Protein AF-U1P9T0-F1 (afdb_monomer_lite)

Secondary structure (DSSP, 8-state):
--HHHHT--SSS-EEEEE--TT--HHHHHHTTTT-HHHHHHHHHS-----PPPSS--HHHHHHHHHHSS-HHHH---SS-EE-TTSS-EE---GGG--S--HHHHHHHTT-EEEEEEESS-PSPPSSSSEEEE-TT-S-HHHHEESHHHHHHHHTTT--SS--GGGGGSS--TTTS--------SS--S--------SEEEEE---

Sequence (206 aa):
MGLFERLRGDSGPRVAFIGIDGVPHSLIAEHSDRFPNLTALIEDGAGSAIDSIVPPESSACWPALTTGVNPGETGVYGFQDRENGSYETYVPMGRDVQATRLWDRVTEADREATVLNVPVTFPPQRNVQRMVSGFLSPSVEKASHPEELTQTLDDGDYIIDVNAKLGHKDDKASLSITPTRRLTGGLSPSSSISRLTTGISFSASS

Radius of gyration: 18.1 Å; chains: 1; bounding box: 49×57×40 Å

Structure (mmCIF, N/CA/C/O backbone):
data_AF-U1P9T0-F1
#
_entry.id   AF-U1P9T0-F1
#
loop_
_atom_site.group_PDB
_atom_site.id
_atom_site.type_symbol
_atom_site.label_atom_id
_atom_site.label_alt_id
_atom_site.label_comp_id
_atom_site.label_asym_id
_atom_site.label_entity_id
_atom_site.label_seq_id
_atom_site.pdbx_PDB_ins_code
_atom_site.Cartn_x
_atom_site.Cartn_y
_atom_site.Cartn_z
_atom_site.occupancy
_atom_site.B_iso_or_equiv
_atom_site.auth_seq_id
_atom_site.auth_comp_id
_atom_site.auth_asym_id
_atom_site.auth_atom_id
_atom_site.pdbx_PDB_model_num
ATOM 1 N N . MET A 1 1 ? 7.195 -23.865 9.889 1.00 44.97 1 MET A N 1
ATOM 2 C CA . MET A 1 1 ? 5.864 -23.436 9.415 1.00 44.97 1 MET A CA 1
ATOM 3 C C . MET A 1 1 ? 6.020 -22.036 8.847 1.00 44.97 1 MET A C 1
ATOM 5 O O . MET A 1 1 ? 6.660 -21.227 9.509 1.00 44.97 1 MET A O 1
ATOM 9 N N . GLY A 1 2 ? 5.585 -21.788 7.609 1.00 55.69 2 GLY A N 1
ATOM 10 C CA . GLY A 1 2 ? 5.855 -20.524 6.900 1.00 55.69 2 GLY A CA 1
ATOM 11 C C . GLY A 1 2 ? 4.920 -19.380 7.317 1.00 55.69 2 GLY A C 1
ATOM 12 O O . GLY A 1 2 ? 3.804 -19.630 7.767 1.00 55.69 2 GLY A O 1
ATOM 13 N N . LEU A 1 3 ? 5.345 -18.122 7.129 1.00 54.12 3 LEU A N 1
ATOM 14 C CA . LEU A 1 3 ? 4.547 -16.920 7.441 1.00 54.12 3 LEU A CA 1
ATOM 15 C C . LEU A 1 3 ? 3.152 -16.976 6.793 1.00 54.12 3 LEU A C 1
ATOM 17 O O . LEU A 1 3 ? 2.146 -16.788 7.467 1.00 54.12 3 LEU A O 1
ATOM 21 N N . PHE A 1 4 ? 3.079 -17.350 5.514 1.00 57.41 4 PHE A N 1
ATOM 22 C CA . PHE A 1 4 ? 1.814 -17.466 4.786 1.00 57.41 4 PHE A CA 1
ATOM 23 C C . PHE A 1 4 ? 0.894 -18.578 5.288 1.00 57.41 4 PHE A C 1
ATOM 25 O O . PHE A 1 4 ? -0.304 -18.491 5.056 1.00 57.41 4 PHE A O 1
ATOM 32 N N . GLU A 1 5 ? 1.410 -19.611 5.963 1.00 59.81 5 GLU A N 1
ATOM 33 C CA . GLU A 1 5 ? 0.564 -20.634 6.596 1.00 59.81 5 GLU A CA 1
ATOM 34 C C . GLU A 1 5 ? -0.097 -20.101 7.863 1.00 59.81 5 GLU A C 1
ATOM 36 O O . GLU A 1 5 ? -1.251 -20.421 8.129 1.00 59.81 5 GLU A O 1
ATOM 41 N N . ARG A 1 6 ? 0.613 -19.246 8.607 1.00 57.88 6 ARG A N 1
ATOM 42 C CA . ARG A 1 6 ? 0.088 -18.586 9.808 1.00 57.88 6 ARG A CA 1
ATOM 43 C C . ARG A 1 6 ? -0.942 -17.508 9.480 1.00 57.88 6 ARG A C 1
ATOM 45 O O . ARG A 1 6 ? -1.749 -17.184 10.344 1.00 57.88 6 ARG A O 1
ATOM 52 N N . LEU A 1 7 ? -0.926 -16.965 8.260 1.00 60.97 7 LEU A N 1
ATOM 53 C CA . LEU A 1 7 ? -1.875 -15.962 7.755 1.00 60.97 7 LEU A CA 1
ATOM 54 C C . LEU A 1 7 ? -3.139 -16.570 7.099 1.00 60.97 7 LEU A C 1
ATOM 56 O O . LEU A 1 7 ? -3.927 -15.835 6.511 1.00 60.97 7 LEU A O 1
ATOM 60 N N . ARG A 1 8 ? -3.339 -17.897 7.140 1.00 57.03 8 ARG A N 1
ATOM 61 C CA . ARG A 1 8 ? -4.491 -18.554 6.492 1.00 57.03 8 ARG A CA 1
ATOM 62 C C . ARG A 1 8 ? -5.755 -18.470 7.364 1.00 57.03 8 ARG A C 1
ATOM 64 O O . ARG A 1 8 ? -5.736 -18.992 8.473 1.00 57.03 8 ARG A O 1
ATOM 71 N N . GLY A 1 9 ? -6.838 -17.892 6.828 1.00 55.59 9 GLY A N 1
ATOM 72 C CA . GLY A 1 9 ? -8.229 -18.153 7.256 1.00 55.59 9 GLY A CA 1
ATOM 73 C C . GLY A 1 9 ? -8.775 -19.446 6.626 1.00 55.59 9 GLY A C 1
ATOM 74 O O . GLY A 1 9 ? -8.009 -20.158 5.976 1.00 55.59 9 GLY A O 1
ATOM 75 N N . ASP A 1 10 ? -10.058 -19.784 6.789 1.00 63.53 10 ASP A N 1
ATOM 76 C CA . ASP A 1 10 ? -10.610 -21.096 6.382 1.00 63.53 10 ASP A CA 1
ATOM 77 C C . ASP A 1 10 ? -10.925 -21.240 4.863 1.00 63.53 10 ASP A C 1
ATOM 79 O O . ASP A 1 10 ? -10.532 -20.406 4.047 1.00 63.53 10 ASP A O 1
ATOM 83 N N . SER A 1 11 ? -11.521 -22.379 4.473 1.00 61.22 11 SER A N 1
ATOM 84 C CA . SER A 1 11 ? -11.568 -23.054 3.147 1.00 61.22 11 SER A CA 1
ATOM 85 C C . SER A 1 11 ? -12.124 -22.340 1.884 1.00 61.22 11 SER A C 1
ATOM 87 O O . SER A 1 11 ? -12.289 -22.997 0.853 1.00 61.22 11 SER A O 1
ATOM 89 N N . GLY A 1 12 ? -12.379 -21.028 1.896 1.00 65.94 12 GLY A N 1
ATOM 90 C CA . GLY A 1 12 ? -12.857 -20.287 0.717 1.00 65.94 12 GLY A CA 1
ATOM 91 C C . GLY A 1 12 ? -11.754 -19.888 -0.283 1.00 65.94 12 GLY A C 1
ATOM 92 O O . GLY A 1 12 ? -10.562 -19.940 0.043 1.00 65.94 12 GLY A O 1
ATOM 93 N N . PRO A 1 13 ? -12.117 -19.457 -1.512 1.00 75.06 13 PRO A N 1
ATOM 94 C CA . PRO A 1 13 ? -11.159 -18.892 -2.460 1.00 75.06 13 PRO A CA 1
ATOM 95 C C . PRO A 1 13 ? -10.493 -17.648 -1.861 1.00 75.06 13 PRO A C 1
ATOM 97 O O . PRO A 1 13 ? -11.147 -16.800 -1.251 1.00 75.06 13 PRO A O 1
ATOM 100 N N . ARG A 1 14 ? -9.172 -17.549 -2.024 1.00 79.75 14 ARG A N 1
ATOM 101 C CA . ARG A 1 14 ? -8.350 -16.474 -1.456 1.00 79.75 14 ARG A CA 1
ATOM 102 C C . ARG A 1 14 ? -7.816 -15.579 -2.551 1.00 79.75 14 ARG A C 1
ATOM 104 O O . ARG A 1 14 ? -7.510 -16.049 -3.643 1.00 79.75 14 ARG A O 1
ATOM 111 N N . VAL A 1 15 ? -7.660 -14.304 -2.221 1.00 88.69 15 VAL A N 1
ATOM 112 C CA . VAL A 1 15 ? -7.108 -13.304 -3.131 1.00 88.69 15 VAL A CA 1
ATOM 113 C C . VAL A 1 15 ? -5.926 -12.645 -2.445 1.00 88.69 15 VAL A C 1
ATOM 115 O O . VAL A 1 15 ? -6.043 -12.166 -1.320 1.00 88.69 15 VAL A O 1
ATOM 118 N N . ALA A 1 16 ? -4.788 -12.611 -3.129 1.00 89.56 16 ALA A N 1
ATOM 119 C CA . ALA A 1 16 ? -3.632 -11.835 -2.714 1.00 89.56 16 ALA A CA 1
ATOM 120 C C . ALA A 1 16 ? -3.433 -10.690 -3.706 1.00 89.56 16 ALA A C 1
ATOM 122 O O . ALA A 1 16 ? -3.282 -10.919 -4.904 1.00 89.56 16 ALA A O 1
ATOM 123 N N . PHE A 1 17 ? -3.427 -9.467 -3.195 1.00 90.75 17 PHE A N 1
ATOM 124 C CA . PHE A 1 17 ? -2.976 -8.287 -3.909 1.00 90.75 17 PHE A CA 1
ATOM 125 C C . PHE A 1 17 ? -1.537 -7.991 -3.477 1.00 90.75 17 PHE A C 1
ATOM 127 O O . PHE A 1 17 ? -1.274 -7.709 -2.311 1.00 90.75 17 PHE A O 1
ATOM 134 N N . ILE A 1 18 ? -0.589 -8.069 -4.404 1.00 89.94 18 ILE A N 1
ATOM 135 C CA . ILE A 1 18 ? 0.824 -7.798 -4.129 1.00 89.94 18 ILE A CA 1
ATOM 136 C C . ILE A 1 18 ? 1.209 -6.583 -4.957 1.00 89.94 18 ILE A C 1
ATOM 138 O O . ILE A 1 18 ? 1.172 -6.646 -6.184 1.00 89.94 18 ILE A O 1
ATOM 142 N N . GLY A 1 19 ? 1.570 -5.486 -4.298 1.00 89.12 19 GLY A N 1
ATOM 143 C CA . GLY A 1 19 ? 2.051 -4.296 -4.983 1.00 89.12 19 GLY A CA 1
ATOM 144 C C . GLY A 1 19 ? 3.551 -4.127 -4.788 1.00 89.12 19 GLY A C 1
ATOM 145 O O . GLY A 1 19 ? 4.092 -4.261 -3.690 1.00 89.12 19 GLY A O 1
ATOM 146 N N . ILE A 1 20 ? 4.230 -3.852 -5.896 1.00 88.81 20 ILE A N 1
ATOM 147 C CA . ILE A 1 20 ? 5.674 -3.684 -5.938 1.00 88.81 20 ILE A CA 1
ATOM 148 C C . ILE A 1 20 ? 5.968 -2.206 -6.178 1.00 88.81 20 ILE A C 1
ATOM 150 O O . ILE A 1 20 ? 5.774 -1.710 -7.285 1.00 88.81 20 ILE A O 1
ATOM 154 N N . ASP A 1 21 ? 6.383 -1.500 -5.126 1.00 85.38 21 ASP A N 1
ATOM 155 C CA . ASP A 1 21 ? 6.601 -0.054 -5.192 1.00 85.38 21 ASP A CA 1
ATOM 156 C C . ASP A 1 21 ? 7.746 0.295 -6.161 1.00 85.38 21 ASP A C 1
ATOM 158 O O . ASP A 1 21 ? 8.781 -0.376 -6.190 1.00 85.38 21 ASP A O 1
ATOM 162 N N . GLY A 1 22 ? 7.540 1.330 -6.977 1.00 86.44 22 GLY A N 1
ATOM 163 C CA . GLY A 1 22 ? 8.531 1.837 -7.926 1.00 86.44 22 GLY A CA 1
ATOM 164 C C . GLY A 1 22 ? 8.885 0.910 -9.095 1.00 86.44 22 GLY A C 1
ATOM 165 O O . GLY A 1 22 ? 9.921 1.123 -9.725 1.00 86.44 22 GLY A O 1
ATOM 166 N N . VAL A 1 23 ? 8.073 -0.110 -9.406 1.00 90.00 23 VAL A N 1
ATOM 167 C CA . VAL A 1 23 ? 8.366 -1.064 -10.493 1.00 90.00 23 VAL A CA 1
ATOM 168 C C . VAL A 1 23 ? 7.430 -0.866 -11.691 1.00 90.00 23 VAL A C 1
ATOM 170 O O . VAL A 1 23 ? 6.283 -1.312 -11.657 1.00 90.00 23 VAL A O 1
ATOM 173 N N . PRO A 1 24 ? 7.899 -0.223 -12.779 1.00 91.31 24 PRO A N 1
ATOM 174 C CA . PRO A 1 24 ? 7.116 -0.100 -14.001 1.00 91.31 24 PRO A CA 1
ATOM 175 C C . PRO A 1 24 ? 7.068 -1.430 -14.762 1.00 91.31 24 PRO A C 1
ATOM 177 O O . PRO A 1 24 ? 8.018 -2.213 -14.746 1.00 91.31 24 PRO A O 1
ATOM 180 N N . HIS A 1 25 ? 5.987 -1.647 -15.515 1.00 93.31 25 HIS A N 1
ATOM 181 C CA . HIS A 1 25 ? 5.813 -2.844 -16.345 1.00 93.31 25 HIS A CA 1
ATOM 182 C C . HIS A 1 25 ? 6.973 -3.061 -17.335 1.00 93.31 25 HIS A C 1
ATOM 184 O O . HIS A 1 25 ? 7.409 -4.193 -17.535 1.00 93.31 25 HIS A O 1
ATOM 190 N N . SER A 1 26 ? 7.507 -1.985 -17.928 1.00 94.75 26 SER A N 1
ATOM 191 C CA . SER A 1 26 ? 8.632 -2.065 -18.872 1.00 94.75 26 SER A CA 1
ATOM 192 C C . SER A 1 26 ? 9.874 -2.712 -18.260 1.00 94.75 26 SER A C 1
ATOM 194 O O . SER A 1 26 ? 10.522 -3.505 -18.930 1.00 94.75 26 SER A O 1
ATOM 196 N N . LEU A 1 27 ? 10.160 -2.466 -16.976 1.00 94.81 27 LEU A N 1
ATOM 197 C CA . LEU A 1 27 ? 11.308 -3.067 -16.293 1.00 94.81 27 LEU A CA 1
ATOM 198 C C . LEU A 1 27 ? 11.196 -4.595 -16.231 1.00 94.81 27 LEU A C 1
ATOM 200 O O . LEU A 1 27 ? 12.193 -5.296 -16.389 1.00 94.81 27 LEU A O 1
ATOM 204 N N . ILE A 1 28 ? 9.987 -5.109 -15.992 1.00 94.44 28 ILE A N 1
ATOM 205 C CA . ILE A 1 28 ? 9.730 -6.552 -15.961 1.00 94.44 28 ILE A CA 1
ATOM 206 C C . ILE A 1 28 ? 9.828 -7.120 -17.380 1.00 94.44 28 ILE A C 1
ATOM 208 O O . ILE A 1 28 ? 10.476 -8.143 -17.586 1.00 94.44 28 ILE A O 1
ATOM 212 N N . ALA A 1 29 ? 9.226 -6.439 -18.358 1.00 93.38 29 ALA A N 1
ATOM 213 C CA . ALA A 1 29 ? 9.206 -6.877 -19.751 1.00 93.38 29 ALA A CA 1
ATOM 214 C C . ALA A 1 29 ? 10.609 -6.919 -20.393 1.00 93.38 29 ALA A C 1
ATOM 216 O O . ALA A 1 29 ? 10.920 -7.857 -21.121 1.00 93.38 29 ALA A O 1
ATOM 217 N N . GLU A 1 30 ? 11.468 -5.938 -20.106 1.00 96.62 30 GLU A N 1
ATOM 218 C CA . GLU A 1 30 ? 12.837 -5.843 -20.642 1.00 96.62 30 GLU A CA 1
ATOM 219 C C . GLU A 1 30 ? 13.827 -6.815 -19.972 1.00 96.62 30 GLU A C 1
ATOM 221 O O . GLU A 1 30 ? 14.916 -7.057 -20.500 1.00 96.62 30 GLU A O 1
ATOM 226 N N . HIS A 1 31 ? 13.465 -7.386 -18.819 1.00 96.06 31 HIS A N 1
ATOM 227 C CA . HIS A 1 31 ? 14.324 -8.255 -18.008 1.00 96.06 31 HIS A CA 1
ATOM 228 C C . HIS A 1 31 ? 13.585 -9.506 -17.513 1.00 96.06 31 HIS A C 1
ATOM 230 O O . HIS A 1 31 ? 13.693 -9.890 -16.343 1.00 96.06 31 HIS A O 1
ATOM 236 N N . SER A 1 32 ? 12.818 -10.145 -18.395 1.00 94.06 32 SER A N 1
ATOM 237 C CA . SER A 1 32 ? 12.014 -11.329 -18.066 1.00 94.06 32 SER A CA 1
ATOM 238 C C . SER A 1 32 ? 12.839 -12.490 -17.494 1.00 94.06 32 SER A C 1
ATOM 240 O O . SER A 1 32 ? 12.390 -13.194 -16.591 1.00 94.06 32 SER A O 1
ATOM 242 N N . ASP A 1 33 ? 14.093 -12.632 -17.931 1.00 94.88 33 ASP A N 1
ATOM 243 C CA . ASP A 1 33 ? 15.060 -13.608 -17.419 1.00 94.88 33 ASP A CA 1
ATOM 244 C C . ASP A 1 33 ? 15.398 -13.398 -15.933 1.00 94.88 33 ASP A C 1
ATOM 246 O O . ASP A 1 33 ? 15.693 -14.355 -15.211 1.00 94.88 33 ASP A O 1
ATOM 250 N N . ARG A 1 34 ? 15.328 -12.151 -15.452 1.00 94.94 34 ARG A N 1
ATOM 251 C CA . ARG A 1 34 ? 15.587 -11.797 -14.049 1.00 94.94 34 ARG A CA 1
ATOM 252 C C . ARG A 1 34 ? 14.350 -11.865 -13.166 1.00 94.94 34 ARG A C 1
ATOM 254 O O . ARG A 1 34 ? 14.497 -11.988 -11.948 1.00 94.94 34 ARG A O 1
ATOM 261 N N . PHE A 1 35 ? 13.155 -11.807 -13.749 1.00 94.62 35 PHE A N 1
ATOM 262 C CA . PHE A 1 35 ? 11.883 -11.809 -13.023 1.00 94.62 35 PHE A CA 1
ATOM 263 C C . PHE A 1 35 ? 10.978 -12.992 -13.405 1.00 94.62 35 PHE A C 1
ATOM 265 O O . PHE A 1 35 ? 9.786 -12.788 -13.638 1.00 94.62 35 PHE A O 1
ATOM 272 N N . PRO A 1 36 ? 11.481 -14.243 -13.389 1.00 93.56 36 PRO A N 1
ATOM 273 C CA . PRO A 1 36 ? 10.784 -15.385 -13.982 1.00 93.56 36 PRO A CA 1
ATOM 274 C C . PRO A 1 36 ? 9.392 -15.631 -13.383 1.00 93.56 36 PRO A C 1
ATOM 276 O O . PRO A 1 36 ? 8.471 -15.995 -14.102 1.00 93.56 36 PRO A O 1
ATOM 279 N N . ASN A 1 37 ? 9.204 -15.378 -12.082 1.00 94.25 37 ASN A N 1
ATOM 280 C CA . ASN A 1 37 ? 7.897 -15.534 -11.436 1.00 94.25 37 ASN A CA 1
ATOM 281 C C . ASN A 1 37 ? 6.889 -14.456 -11.867 1.00 94.25 37 ASN A C 1
ATOM 283 O O . ASN A 1 37 ? 5.713 -14.757 -12.020 1.00 94.25 37 ASN A O 1
ATOM 287 N N . LEU A 1 38 ? 7.329 -13.203 -12.040 1.00 93.69 38 LEU A N 1
ATOM 288 C CA . LEU A 1 38 ? 6.441 -12.119 -12.478 1.00 93.69 38 LEU A CA 1
ATOM 289 C C . LEU A 1 38 ? 6.100 -12.277 -13.958 1.00 93.69 38 LEU A C 1
ATOM 291 O O . LEU A 1 38 ? 4.952 -12.080 -14.338 1.00 93.69 38 LEU A O 1
ATOM 295 N N . THR A 1 39 ? 7.075 -12.689 -14.768 1.00 94.12 39 THR A N 1
ATOM 296 C CA . THR A 1 39 ? 6.857 -13.037 -16.173 1.00 94.12 39 THR A CA 1
ATOM 297 C C . THR A 1 39 ? 5.844 -14.168 -16.307 1.00 94.12 39 THR A C 1
ATOM 299 O O . THR A 1 39 ? 4.855 -13.986 -17.006 1.00 94.12 39 THR A O 1
ATOM 302 N N . ALA A 1 40 ? 6.013 -15.273 -15.572 1.00 95.75 40 ALA A N 1
ATOM 303 C CA . ALA A 1 40 ? 5.062 -16.384 -15.600 1.00 95.75 40 ALA A CA 1
ATOM 304 C C . ALA A 1 40 ? 3.641 -15.951 -15.192 1.00 95.75 40 ALA A C 1
ATOM 306 O O . ALA A 1 40 ? 2.677 -16.308 -15.856 1.00 95.75 40 ALA A O 1
ATOM 307 N N . LEU A 1 41 ? 3.498 -15.113 -14.154 1.00 94.31 41 LEU A N 1
ATOM 308 C CA . LEU A 1 41 ? 2.190 -14.579 -13.744 1.00 94.31 41 LEU A CA 1
ATOM 309 C C . LEU A 1 41 ? 1.512 -13.734 -14.835 1.00 94.31 41 LEU A C 1
ATOM 311 O O . LEU A 1 41 ? 0.287 -13.760 -14.952 1.00 94.31 41 LEU A O 1
ATOM 315 N N . ILE A 1 42 ? 2.292 -12.974 -15.607 1.00 93.44 42 ILE A N 1
ATOM 316 C CA . ILE A 1 42 ? 1.784 -12.160 -16.717 1.00 93.44 42 ILE A CA 1
ATOM 317 C C . ILE A 1 42 ? 1.387 -13.050 -17.903 1.00 93.44 42 ILE A C 1
ATOM 319 O O . ILE A 1 42 ? 0.334 -12.822 -18.492 1.00 93.44 42 ILE A O 1
ATOM 323 N N . GLU A 1 43 ? 2.207 -14.051 -18.236 1.00 93.75 43 GLU A N 1
ATOM 324 C CA . GLU A 1 43 ? 1.999 -14.960 -19.374 1.00 93.75 43 GLU A CA 1
ATOM 325 C C . GLU A 1 43 ? 0.832 -15.935 -19.160 1.00 93.75 43 GLU A C 1
ATOM 327 O O . GLU A 1 43 ? 0.029 -16.131 -20.072 1.00 93.75 43 GLU A O 1
ATOM 332 N N . ASP A 1 44 ? 0.705 -16.511 -17.961 1.00 96.69 44 ASP A N 1
ATOM 333 C CA . ASP A 1 44 ? -0.368 -17.456 -17.619 1.00 96.69 44 ASP A CA 1
ATOM 334 C C . ASP A 1 44 ? -1.716 -16.757 -17.361 1.00 96.69 44 ASP A C 1
ATOM 336 O O . ASP A 1 44 ? -2.772 -17.397 -17.348 1.00 96.69 44 ASP A O 1
ATOM 340 N N . GLY A 1 45 ? -1.684 -15.447 -17.110 1.00 93.56 45 GLY A N 1
ATOM 341 C CA . GLY A 1 45 ? -2.838 -14.637 -16.745 1.00 93.56 45 GLY A CA 1
ATOM 342 C C . GLY A 1 45 ? -3.044 -13.455 -17.685 1.00 93.56 45 GLY A C 1
ATOM 343 O O . GLY A 1 45 ? -3.261 -13.605 -18.885 1.00 93.56 45 GLY A O 1
ATOM 344 N N . ALA A 1 46 ? -3.049 -12.257 -17.105 1.00 90.88 46 ALA A N 1
ATOM 345 C CA . ALA A 1 46 ? -3.117 -11.006 -17.841 1.00 90.88 46 ALA A CA 1
ATOM 346 C C . ALA A 1 46 ? -2.208 -9.977 -17.168 1.00 90.88 46 ALA A C 1
ATOM 348 O O . ALA A 1 46 ? -2.227 -9.825 -15.946 1.00 90.88 46 ALA A O 1
ATOM 349 N N . GLY A 1 47 ? -1.450 -9.237 -17.971 1.00 90.69 47 GLY A N 1
ATOM 350 C CA . GLY A 1 47 ? -0.614 -8.148 -17.488 1.00 90.69 47 GLY A CA 1
ATOM 351 C C . GLY A 1 47 ? -0.401 -7.095 -18.564 1.00 90.69 47 GLY A C 1
ATOM 352 O O . GLY A 1 47 ? -0.177 -7.409 -19.731 1.00 90.69 47 GLY A O 1
ATOM 353 N N . SER A 1 48 ? -0.492 -5.834 -18.161 1.00 92.75 48 SER A N 1
ATOM 354 C CA . SER A 1 48 ? -0.186 -4.681 -19.000 1.00 92.75 48 SER A CA 1
ATOM 355 C C . SER A 1 48 ? 0.324 -3.538 -18.133 1.00 92.75 48 SER A C 1
ATOM 357 O O . SER A 1 48 ? 0.156 -3.539 -16.911 1.00 92.75 48 SER A O 1
ATOM 359 N N . ALA A 1 49 ? 0.922 -2.531 -18.768 1.00 94.06 49 ALA A N 1
ATOM 360 C CA . ALA A 1 49 ? 1.148 -1.259 -18.100 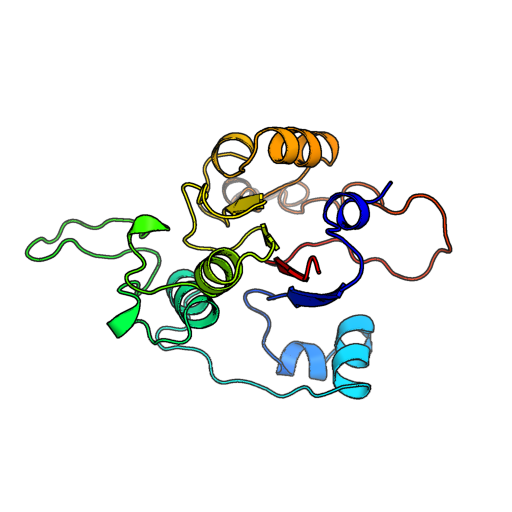1.00 94.06 49 ALA A CA 1
ATOM 361 C C . ALA A 1 49 ? -0.193 -0.658 -17.637 1.00 94.06 49 ALA A C 1
ATOM 363 O O . ALA A 1 49 ? -1.214 -0.814 -18.314 1.00 94.06 49 ALA A O 1
ATOM 364 N N . ILE A 1 50 ? -0.162 0.015 -16.488 1.00 90.81 50 ILE A N 1
ATOM 365 C CA . ILE A 1 50 ? -1.276 0.790 -15.941 1.00 90.81 50 ILE A CA 1
ATOM 366 C C . ILE A 1 50 ? -0.822 2.230 -15.737 1.00 90.81 50 ILE A C 1
ATOM 368 O O . ILE A 1 50 ? 0.350 2.476 -15.434 1.00 90.81 50 ILE A O 1
ATOM 372 N N . ASP A 1 51 ? -1.751 3.168 -15.888 1.00 91.12 51 ASP A N 1
ATOM 373 C CA . ASP A 1 51 ? -1.492 4.563 -15.564 1.00 91.12 51 ASP A CA 1
ATOM 374 C C . ASP A 1 51 ? -1.441 4.744 -14.046 1.00 91.12 51 ASP A C 1
ATOM 376 O O . ASP A 1 51 ? -2.279 4.227 -13.302 1.00 91.12 51 ASP A O 1
ATOM 380 N N . SER A 1 52 ? -0.432 5.482 -13.591 1.00 90.44 52 SER A N 1
ATOM 381 C CA . SER A 1 52 ? -0.331 5.882 -12.191 1.00 90.44 52 SER A CA 1
ATOM 382 C C . SER A 1 52 ? -1.262 7.057 -11.892 1.00 90.44 52 SER A C 1
ATOM 384 O O . SER A 1 52 ? -1.802 7.708 -12.789 1.00 90.44 52 SER A O 1
ATOM 386 N N . ILE A 1 53 ? -1.408 7.363 -10.608 1.00 91.62 53 ILE A N 1
ATOM 387 C CA . ILE A 1 53 ? -2.093 8.569 -10.165 1.00 91.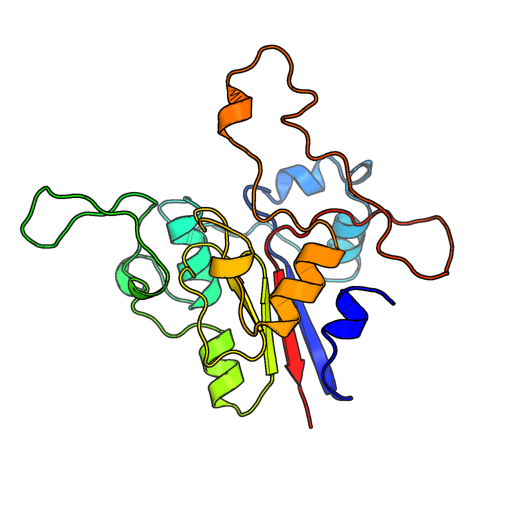62 53 ILE A CA 1
ATOM 388 C C . ILE A 1 53 ? -1.208 9.805 -10.358 1.00 91.62 53 ILE A C 1
ATOM 390 O O . ILE A 1 53 ? 0.010 9.708 -10.520 1.00 91.62 53 ILE A O 1
ATOM 394 N N . VAL A 1 54 ? -1.822 10.986 -10.312 1.00 89.69 54 VAL A N 1
ATOM 395 C CA . VAL A 1 54 ? -1.104 12.263 -10.284 1.00 89.69 54 VAL A CA 1
ATOM 396 C C . VAL A 1 54 ? -1.354 12.933 -8.929 1.00 89.69 54 VAL A C 1
ATOM 398 O O . VAL A 1 54 ? -2.514 13.219 -8.625 1.00 89.69 54 VAL A O 1
ATOM 401 N N . PRO A 1 55 ? -0.308 13.208 -8.126 1.00 88.88 55 PRO A N 1
ATOM 402 C CA . PRO A 1 55 ? 1.114 12.957 -8.397 1.00 88.88 55 PRO A CA 1
ATOM 403 C C . PRO A 1 55 ? 1.505 11.470 -8.248 1.00 88.88 55 PRO A C 1
ATOM 405 O O . PRO A 1 55 ? 0.956 10.795 -7.378 1.00 88.88 55 PRO A O 1
ATOM 408 N N . PRO A 1 56 ? 2.473 10.959 -9.041 1.00 88.81 56 PRO A N 1
ATOM 409 C CA . PRO A 1 56 ? 2.913 9.560 -8.993 1.00 88.81 56 PRO A CA 1
ATOM 410 C C . PRO A 1 56 ? 3.876 9.322 -7.819 1.00 88.81 56 PRO A C 1
ATOM 412 O O . PRO A 1 56 ? 5.020 8.909 -7.994 1.00 88.81 56 PRO A O 1
ATOM 415 N N . GLU A 1 57 ? 3.414 9.653 -6.620 1.00 89.44 57 GLU A N 1
ATOM 416 C CA . GLU A 1 57 ? 4.140 9.569 -5.358 1.00 89.44 57 GLU A CA 1
ATOM 417 C C . GLU A 1 57 ? 3.488 8.467 -4.508 1.00 89.44 57 GLU A C 1
ATOM 419 O O . GLU A 1 57 ? 2.262 8.409 -4.420 1.00 89.44 57 GLU A O 1
ATOM 424 N N . SER A 1 58 ? 4.270 7.579 -3.891 1.00 89.06 58 SER A N 1
ATOM 425 C CA . SER A 1 58 ? 3.778 6.390 -3.189 1.00 89.06 58 SER A CA 1
ATOM 426 C C . SER A 1 58 ? 2.721 6.721 -2.128 1.00 89.06 58 SER A C 1
ATOM 428 O O . SER A 1 58 ? 1.710 6.021 -2.044 1.00 89.06 58 SER A O 1
ATOM 430 N N . SER A 1 59 ? 2.868 7.803 -1.356 1.00 90.25 59 SER A N 1
ATOM 431 C CA . SER A 1 59 ? 1.846 8.181 -0.367 1.00 90.25 59 SER A CA 1
ATOM 432 C C . SER A 1 59 ? 0.538 8.687 -0.968 1.00 90.25 59 SER A C 1
ATOM 434 O O . SER A 1 59 ? -0.472 8.625 -0.280 1.00 90.25 59 SER A O 1
ATOM 436 N N . ALA A 1 60 ? 0.508 9.111 -2.234 1.00 93.69 60 ALA A N 1
ATOM 437 C CA . ALA A 1 60 ? -0.733 9.399 -2.957 1.00 93.69 60 ALA A CA 1
ATOM 438 C C . ALA A 1 60 ? -1.259 8.148 -3.691 1.00 93.69 60 ALA A C 1
ATOM 440 O O . ALA A 1 60 ? -2.451 7.835 -3.639 1.00 93.69 60 ALA A O 1
ATOM 441 N N . CYS A 1 61 ? -0.360 7.389 -4.328 1.00 93.75 61 CYS A N 1
ATOM 442 C CA . CYS A 1 61 ? -0.663 6.177 -5.089 1.00 93.75 61 CYS A CA 1
ATOM 443 C C . CYS A 1 61 ? -1.326 5.096 -4.232 1.00 93.75 61 CYS A C 1
ATOM 445 O O . CYS A 1 61 ? -2.326 4.515 -4.645 1.00 93.75 61 CYS A O 1
ATOM 447 N N . TRP A 1 62 ? -0.791 4.805 -3.045 1.00 94.31 62 TRP A N 1
ATOM 448 C CA . TRP A 1 62 ? -1.274 3.698 -2.217 1.00 94.31 62 TRP A CA 1
ATOM 449 C C . TRP A 1 62 ? -2.666 3.934 -1.616 1.00 94.31 62 TRP A C 1
ATOM 451 O O . TRP A 1 62 ? -3.500 3.023 -1.688 1.00 94.31 62 TRP A O 1
ATOM 461 N N . PRO A 1 63 ? -2.995 5.123 -1.075 1.00 95.25 63 PRO A N 1
ATOM 462 C CA . PRO A 1 63 ? -4.374 5.464 -0.750 1.00 95.25 63 PRO A CA 1
ATOM 463 C C . PRO A 1 63 ? -5.296 5.357 -1.959 1.00 95.25 63 PRO A C 1
ATOM 465 O O . PRO A 1 63 ? -6.344 4.728 -1.842 1.00 95.25 63 PRO A O 1
ATOM 468 N N . ALA A 1 64 ? -4.905 5.879 -3.126 1.00 95.62 64 ALA A N 1
ATOM 469 C CA . ALA A 1 64 ? -5.744 5.799 -4.320 1.00 95.62 64 ALA A CA 1
ATOM 470 C C . ALA A 1 64 ? -6.017 4.343 -4.734 1.00 95.62 64 ALA A C 1
ATOM 472 O O . ALA A 1 64 ? -7.164 3.938 -4.918 1.00 95.62 64 ALA A O 1
ATOM 473 N N . LEU A 1 65 ? -4.972 3.515 -4.763 1.00 94.19 65 LEU A N 1
ATOM 474 C CA . LEU A 1 65 ? -5.056 2.098 -5.101 1.00 94.19 65 LEU A CA 1
ATOM 475 C C . LEU A 1 65 ? -5.937 1.310 -4.123 1.00 94.19 65 LEU A C 1
ATOM 477 O O . LEU A 1 65 ? -6.675 0.414 -4.527 1.00 94.19 65 LEU A O 1
ATOM 481 N N . THR A 1 66 ? -5.864 1.629 -2.830 1.00 95.06 66 THR A N 1
ATOM 482 C CA . THR A 1 66 ? -6.586 0.883 -1.787 1.00 95.06 66 THR A CA 1
ATOM 483 C C . THR A 1 66 ? -8.005 1.382 -1.544 1.00 95.06 66 THR A C 1
ATOM 485 O O . THR A 1 66 ? -8.785 0.667 -0.920 1.00 95.06 66 THR A O 1
ATOM 488 N N . THR A 1 67 ? -8.364 2.567 -2.033 1.00 96.56 67 THR A N 1
ATOM 489 C CA . THR A 1 67 ? -9.706 3.160 -1.882 1.00 96.56 67 THR A CA 1
ATOM 490 C C . THR A 1 67 ? -10.518 3.134 -3.177 1.00 96.56 67 THR A C 1
ATOM 492 O O . THR A 1 67 ? -11.748 3.111 -3.119 1.00 96.56 67 THR A O 1
ATOM 495 N N . GLY A 1 68 ? -9.844 3.101 -4.332 1.00 95.81 68 GLY A N 1
ATOM 496 C CA . GLY A 1 68 ? -10.453 3.187 -5.659 1.00 95.81 68 GLY A CA 1
ATOM 497 C C . GLY A 1 68 ? -10.790 4.613 -6.106 1.00 95.81 68 GLY A C 1
ATOM 498 O O . GLY A 1 68 ? -11.460 4.769 -7.123 1.00 95.81 68 GLY A O 1
ATOM 499 N N . VAL A 1 69 ? -10.351 5.638 -5.369 1.00 96.94 69 VAL A N 1
ATOM 500 C CA . VAL A 1 69 ? -10.608 7.055 -5.673 1.00 96.94 69 VAL A CA 1
ATOM 501 C C . VAL A 1 69 ? -9.307 7.848 -5.821 1.00 96.94 69 VAL A C 1
ATOM 503 O O . VAL A 1 69 ? -8.236 7.386 -5.439 1.00 96.94 69 VAL A O 1
ATOM 506 N N . ASN A 1 70 ? -9.370 9.035 -6.425 1.00 95.94 70 ASN A N 1
ATOM 507 C CA . ASN A 1 70 ? -8.179 9.846 -6.715 1.00 95.94 70 ASN A CA 1
ATOM 508 C C . ASN A 1 70 ? -7.735 10.704 -5.498 1.00 95.94 70 ASN A C 1
ATOM 510 O O . ASN A 1 70 ? -8.497 10.820 -4.540 1.00 95.94 70 ASN A O 1
ATOM 514 N N . PRO A 1 71 ? -6.550 11.355 -5.524 1.00 95.19 71 PRO A N 1
ATOM 515 C CA . PRO A 1 71 ? -6.010 12.137 -4.410 1.00 95.19 71 PRO A CA 1
ATOM 516 C C . PRO A 1 71 ? -6.918 13.264 -3.916 1.00 95.19 71 PRO A C 1
ATOM 518 O O . PRO A 1 71 ? -6.905 13.590 -2.734 1.00 95.19 71 PRO A O 1
ATOM 521 N N . GLY A 1 72 ? -7.750 13.827 -4.798 1.00 94.56 72 GLY A N 1
ATOM 522 C CA . GLY A 1 72 ? -8.746 14.831 -4.426 1.00 94.56 72 GLY A CA 1
ATOM 523 C C . GLY A 1 72 ? -9.868 14.286 -3.538 1.00 94.56 72 GLY A C 1
ATOM 524 O O . GLY A 1 72 ? -10.466 15.051 -2.789 1.00 94.56 72 GLY A O 1
ATOM 525 N N . GLU A 1 73 ? -10.139 12.981 -3.597 1.00 96.31 73 GLU A N 1
ATOM 526 C CA . GLU A 1 73 ? -11.112 12.295 -2.737 1.00 96.31 73 GLU A CA 1
ATOM 527 C C . GLU A 1 73 ? -10.442 11.572 -1.562 1.00 96.31 73 GLU A C 1
ATOM 529 O O . GLU A 1 73 ? -11.017 11.511 -0.480 1.00 96.31 73 GLU A O 1
ATOM 534 N N . THR A 1 74 ? -9.224 11.040 -1.731 1.00 96.69 74 THR A N 1
ATOM 535 C CA . THR A 1 74 ? -8.483 10.457 -0.599 1.00 96.69 74 THR A CA 1
ATOM 536 C C . THR A 1 74 ? -7.981 11.520 0.371 1.00 96.69 74 THR A C 1
ATOM 538 O O . THR A 1 74 ? -7.750 11.196 1.533 1.00 96.69 74 THR A O 1
ATOM 541 N N . GLY A 1 75 ? -7.783 12.758 -0.091 1.00 94.12 75 GLY A N 1
ATOM 542 C CA . GLY A 1 75 ? -7.242 13.857 0.703 1.00 94.12 75 GLY A CA 1
ATOM 543 C C . GLY A 1 75 ? -5.733 13.778 0.947 1.00 94.12 75 GLY A C 1
ATOM 544 O O . GLY A 1 75 ? -5.229 14.573 1.730 1.00 94.12 75 GLY A O 1
ATOM 545 N N . VAL A 1 76 ? -5.013 12.851 0.301 1.00 94.00 76 VAL A N 1
ATOM 546 C CA . VAL A 1 76 ? -3.558 12.685 0.461 1.00 94.00 76 VAL A CA 1
ATOM 547 C C . VAL A 1 76 ? -2.846 12.880 -0.869 1.00 94.00 76 VAL A C 1
ATOM 549 O O . VAL A 1 76 ? -3.037 12.106 -1.809 1.00 94.00 76 VAL A O 1
ATOM 552 N N . TYR A 1 77 ? -1.980 13.893 -0.920 1.00 92.75 77 TYR A N 1
ATOM 553 C CA . TYR A 1 77 ? -1.291 14.321 -2.143 1.00 92.75 77 TYR A CA 1
ATOM 554 C C . TYR A 1 77 ? 0.212 14.006 -2.163 1.00 92.75 77 TYR A C 1
ATOM 556 O O . TYR A 1 77 ? 0.853 14.183 -3.195 1.00 92.75 77 TYR A O 1
ATOM 564 N N . GLY A 1 78 ? 0.799 13.565 -1.050 1.00 91.38 78 GLY A N 1
ATOM 565 C CA . GLY A 1 78 ? 2.236 13.314 -0.944 1.00 91.38 78 GLY A CA 1
ATOM 566 C C . GLY A 1 78 ? 2.708 13.185 0.508 1.00 91.38 78 GLY A C 1
ATOM 567 O O . GLY A 1 78 ? 1.923 13.338 1.441 1.00 91.38 78 GLY A O 1
ATOM 568 N N . PHE A 1 79 ? 4.009 12.946 0.716 1.00 87.56 79 PHE A N 1
ATOM 569 C CA . PHE A 1 79 ? 4.592 12.794 2.063 1.00 87.56 79 PHE A CA 1
ATOM 570 C C . PHE A 1 79 ? 4.599 14.061 2.907 1.00 87.56 79 PHE A C 1
ATOM 572 O O . PHE A 1 79 ? 4.912 14.011 4.096 1.00 87.56 79 PHE A O 1
ATOM 579 N N . GLN A 1 80 ? 4.312 15.196 2.290 1.00 90.62 80 GLN A N 1
ATOM 580 C CA . GLN A 1 80 ? 4.203 16.464 2.969 1.00 90.62 80 GLN A CA 1
ATOM 581 C C . GLN A 1 80 ? 2.949 17.149 2.463 1.00 90.62 80 GLN A C 1
ATOM 583 O O . GLN A 1 80 ? 2.854 17.496 1.286 1.00 90.62 80 GLN A O 1
ATOM 588 N N . ASP A 1 81 ? 2.016 17.349 3.378 1.00 89.75 81 ASP A N 1
ATOM 589 C CA . ASP A 1 81 ? 0.791 18.089 3.139 1.00 89.75 81 ASP A CA 1
ATOM 590 C C . ASP A 1 81 ? 0.745 19.311 4.058 1.00 89.75 81 ASP A C 1
ATOM 592 O O . ASP A 1 81 ? 1.672 19.553 4.841 1.00 89.75 81 ASP A O 1
ATOM 596 N N . ARG A 1 82 ? -0.294 20.128 3.925 1.00 91.31 82 ARG A N 1
ATOM 597 C CA . ARG A 1 82 ? -0.417 21.415 4.598 1.00 91.31 82 ARG A CA 1
ATOM 598 C C . ARG A 1 82 ? -1.748 21.538 5.310 1.00 91.31 82 ARG A C 1
ATOM 600 O O . ARG A 1 82 ? -2.797 21.201 4.772 1.00 91.31 82 ARG A O 1
ATOM 607 N N . GLU A 1 83 ? -1.694 22.090 6.512 1.00 89.94 83 GLU A N 1
ATOM 608 C CA . GLU A 1 83 ? -2.886 22.381 7.294 1.00 89.94 83 GLU A CA 1
ATOM 609 C C . GLU A 1 83 ? -3.768 23.415 6.583 1.00 89.94 83 GLU A C 1
ATOM 611 O O . GLU A 1 83 ? -3.301 24.438 6.058 1.00 89.94 83 GLU A O 1
ATOM 616 N N . ASN A 1 84 ? -5.076 23.161 6.573 1.00 88.50 84 ASN A N 1
ATOM 617 C CA . ASN A 1 84 ? -6.034 24.043 5.917 1.00 88.50 84 ASN A CA 1
ATOM 618 C C . ASN A 1 84 ? -6.022 25.432 6.572 1.00 88.50 84 ASN A C 1
ATOM 620 O O . ASN A 1 84 ? -6.253 25.582 7.768 1.00 88.50 84 ASN A O 1
ATOM 624 N N . GLY A 1 85 ? -5.764 26.468 5.770 1.00 92.88 85 GLY A N 1
ATOM 625 C CA . GLY A 1 85 ? -5.670 27.850 6.254 1.00 92.88 85 GLY A CA 1
ATOM 626 C C . GLY A 1 85 ? -4.341 28.218 6.931 1.00 92.88 85 GLY A C 1
ATOM 627 O O . GLY A 1 85 ? -4.229 29.330 7.441 1.00 92.88 85 GLY A O 1
ATOM 628 N N . SER A 1 86 ? -3.332 27.341 6.905 1.00 93.50 86 SER A N 1
ATOM 629 C CA . SER A 1 86 ? -2.002 27.577 7.484 1.00 93.50 86 SER A CA 1
ATOM 630 C C . SER A 1 86 ? -0.880 27.286 6.475 1.00 93.50 86 SER A C 1
ATOM 632 O O . SER A 1 86 ? -1.110 26.714 5.409 1.00 93.50 86 SER A O 1
ATOM 634 N N . TYR A 1 87 ? 0.344 27.712 6.794 1.00 92.12 87 TYR A N 1
ATOM 635 C CA . TYR A 1 87 ? 1.574 27.291 6.106 1.00 92.12 87 TYR A CA 1
ATOM 636 C C . TYR A 1 87 ? 2.267 26.112 6.799 1.00 92.12 87 TYR A C 1
ATOM 638 O O . TYR A 1 87 ? 3.291 25.636 6.315 1.00 92.12 87 TYR A O 1
ATOM 646 N N . GLU A 1 88 ? 1.725 25.649 7.922 1.00 94.19 88 GLU A N 1
ATOM 647 C CA . GLU A 1 88 ? 2.245 24.498 8.649 1.00 94.19 88 GLU A CA 1
ATOM 648 C C . GLU A 1 88 ? 2.044 23.214 7.853 1.00 94.19 88 GLU A C 1
ATOM 650 O O . GLU A 1 88 ? 0.983 22.973 7.275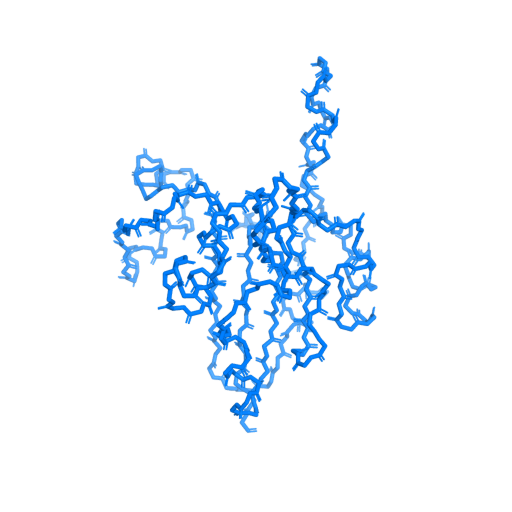 1.00 94.19 88 GLU A O 1
ATOM 655 N N . THR A 1 89 ? 3.089 22.395 7.830 1.00 93.31 89 THR A N 1
ATOM 656 C CA . THR A 1 89 ? 3.118 21.146 7.080 1.00 93.31 89 THR A CA 1
ATOM 657 C C . THR A 1 89 ? 3.094 19.955 8.014 1.00 93.31 89 THR A C 1
ATOM 659 O O . THR A 1 89 ? 3.701 19.994 9.086 1.00 93.31 89 THR A O 1
ATOM 662 N N . TYR A 1 90 ? 2.487 18.867 7.567 1.00 91.62 90 TYR A N 1
ATOM 663 C CA . TYR A 1 90 ? 2.476 17.596 8.277 1.00 91.62 90 TYR A CA 1
ATOM 664 C C . TYR A 1 90 ? 2.745 16.439 7.313 1.00 91.62 90 TYR A C 1
ATOM 666 O O . TYR A 1 90 ? 2.705 16.601 6.094 1.00 91.62 90 TYR A O 1
ATOM 674 N N . VAL A 1 91 ? 3.056 15.271 7.875 1.00 91.56 91 VAL A N 1
ATOM 675 C CA . VAL A 1 91 ? 3.194 14.022 7.119 1.00 91.56 91 VAL A CA 1
ATOM 676 C C . VAL A 1 91 ? 1.859 13.288 7.197 1.00 91.56 91 VAL A C 1
ATOM 678 O O . VAL A 1 91 ? 1.474 12.924 8.313 1.00 91.56 91 VAL A O 1
ATOM 681 N N . PRO A 1 92 ? 1.159 13.062 6.072 1.00 91.62 92 PRO A N 1
ATOM 682 C CA . PRO A 1 92 ? -0.084 12.308 6.077 1.00 91.62 92 PRO A CA 1
ATOM 683 C C . PRO A 1 92 ? 0.112 10.877 6.570 1.00 91.62 92 PRO A C 1
ATOM 685 O O . PRO A 1 92 ? 1.056 10.172 6.205 1.00 91.62 92 PRO A O 1
ATOM 688 N N . MET A 1 93 ? -0.816 10.452 7.409 1.00 92.62 93 MET A N 1
ATOM 689 C CA . MET A 1 93 ? -0.868 9.164 8.080 1.00 92.62 93 MET A CA 1
ATOM 690 C C . MET A 1 93 ? -2.202 8.477 7.764 1.00 92.62 93 MET A C 1
ATOM 692 O O . MET A 1 93 ? -3.062 9.021 7.075 1.00 92.62 93 MET A O 1
ATOM 696 N N . GLY A 1 94 ? -2.410 7.258 8.267 1.00 91.56 94 GLY A N 1
ATOM 697 C CA . GLY A 1 94 ? -3.595 6.459 7.934 1.00 91.56 94 GLY A CA 1
ATOM 698 C C . GLY A 1 94 ? -4.925 7.149 8.220 1.00 91.56 94 GLY A C 1
ATOM 699 O O . GLY A 1 94 ? -5.867 6.997 7.448 1.00 91.56 94 GLY A O 1
ATOM 700 N N . ARG A 1 95 ? -4.978 7.961 9.280 1.00 92.00 95 ARG A N 1
ATOM 701 C CA . ARG A 1 95 ? -6.167 8.736 9.668 1.00 92.00 95 ARG A CA 1
ATOM 702 C C . ARG A 1 95 ? -6.516 9.879 8.711 1.00 92.00 95 ARG A C 1
ATOM 704 O O . ARG A 1 95 ? -7.632 10.379 8.775 1.00 92.00 95 ARG A O 1
ATOM 711 N N . ASP A 1 96 ? -5.565 10.307 7.887 1.00 94.44 96 ASP A N 1
ATOM 712 C CA . ASP A 1 96 ? -5.732 11.447 6.986 1.00 94.44 96 ASP A CA 1
ATOM 713 C C . ASP A 1 96 ? -6.346 11.011 5.644 1.00 94.44 96 ASP A C 1
ATOM 715 O O . ASP A 1 96 ? -6.739 11.850 4.844 1.00 94.44 96 ASP A O 1
ATOM 719 N N . VAL A 1 97 ? -6.494 9.698 5.412 1.00 95.81 97 VAL A N 1
ATOM 720 C CA . VAL A 1 97 ? -7.168 9.164 4.223 1.00 95.81 97 VAL A CA 1
ATOM 721 C C . VAL A 1 97 ? -8.683 9.224 4.392 1.00 95.81 97 VAL A C 1
ATOM 723 O O . VAL A 1 97 ? -9.264 8.499 5.196 1.00 95.81 97 VAL A O 1
ATOM 726 N N . GLN A 1 98 ? -9.329 10.062 3.585 1.00 95.44 98 GLN A N 1
ATOM 727 C CA . GLN A 1 98 ? -10.746 10.435 3.682 1.00 95.44 98 GLN A CA 1
ATOM 728 C C . GLN A 1 98 ? -11.681 9.542 2.853 1.00 95.44 98 GLN A C 1
ATOM 730 O O . GLN A 1 98 ? -12.764 9.959 2.448 1.00 95.44 98 GLN A O 1
ATOM 735 N N . ALA A 1 99 ? -11.280 8.297 2.600 1.00 97.06 99 ALA A N 1
ATOM 736 C CA . ALA A 1 99 ? -12.053 7.352 1.807 1.00 97.06 99 ALA A CA 1
ATOM 737 C C . ALA A 1 99 ? -11.971 5.939 2.391 1.00 97.06 99 ALA A C 1
ATOM 739 O O . ALA A 1 99 ? -10.932 5.517 2.904 1.00 97.06 99 ALA A O 1
ATOM 740 N N . THR A 1 100 ? -13.069 5.190 2.275 1.00 96.75 100 THR A N 1
ATOM 741 C CA . THR A 1 100 ? -13.139 3.785 2.692 1.00 96.75 100 THR A CA 1
ATOM 742 C C . THR A 1 100 ? -12.114 2.966 1.920 1.00 96.75 100 THR A C 1
ATOM 744 O O . THR A 1 100 ? -12.031 3.079 0.690 1.00 96.75 100 THR A O 1
ATOM 747 N N . ARG A 1 101 ? -11.371 2.090 2.600 1.00 96.25 101 ARG A N 1
ATOM 748 C CA . ARG A 1 101 ? -10.393 1.212 1.951 1.00 96.25 101 ARG A CA 1
ATOM 749 C C . ARG A 1 101 ? -10.971 -0.155 1.617 1.00 96.25 101 ARG A C 1
ATOM 751 O O . ARG A 1 101 ? -12.063 -0.531 2.041 1.00 96.25 101 ARG A O 1
ATOM 758 N N . LEU A 1 102 ? -10.241 -0.908 0.804 1.00 95.69 102 LEU A N 1
ATOM 759 C CA . LEU A 1 102 ? -10.635 -2.237 0.356 1.00 95.69 102 LEU A CA 1
ATOM 760 C C . LEU A 1 102 ? -10.818 -3.191 1.540 1.00 95.69 102 LEU A C 1
ATOM 762 O O . LEU A 1 102 ? -11.807 -3.910 1.595 1.00 95.69 102 LEU A O 1
ATOM 766 N N . TRP A 1 103 ? -9.909 -3.166 2.515 1.00 95.19 103 TRP A N 1
ATOM 767 C CA . TRP A 1 103 ? -10.024 -4.010 3.705 1.00 95.19 103 TRP A CA 1
ATOM 768 C C . TRP A 1 103 ? -11.145 -3.578 4.651 1.00 95.19 103 TRP A C 1
ATOM 770 O O . TRP A 1 103 ? -11.707 -4.448 5.302 1.00 95.19 103 TRP A O 1
ATOM 780 N N . ASP A 1 104 ? -11.519 -2.293 4.693 1.00 95.38 104 ASP A N 1
ATOM 781 C CA . ASP A 1 104 ? -12.688 -1.859 5.467 1.00 95.38 104 ASP A CA 1
ATOM 782 C C . ASP A 1 104 ? -13.953 -2.500 4.885 1.00 95.38 104 ASP A C 1
ATOM 784 O O . ASP A 1 104 ? -14.714 -3.120 5.617 1.00 95.38 104 ASP A O 1
ATOM 788 N N . ARG A 1 105 ? -14.102 -2.484 3.552 1.00 94.81 105 ARG A N 1
ATOM 789 C CA . ARG A 1 105 ? -15.208 -3.164 2.853 1.00 94.81 105 ARG A CA 1
ATOM 790 C C . ARG A 1 105 ? -15.208 -4.678 3.068 1.00 94.81 105 ARG A C 1
ATOM 792 O O . ARG A 1 105 ? -16.269 -5.289 3.132 1.00 94.81 105 ARG A O 1
ATOM 799 N N . VAL A 1 106 ? -14.029 -5.299 3.141 1.00 92.88 106 VAL A N 1
ATOM 800 C CA . VAL A 1 106 ? -13.903 -6.740 3.420 1.00 92.88 106 VAL A CA 1
ATOM 801 C C . VAL A 1 106 ? -14.339 -7.046 4.852 1.00 92.88 106 VAL A C 1
ATOM 803 O O . VAL A 1 106 ? -15.148 -7.950 5.041 1.00 92.88 106 VAL A O 1
ATOM 806 N N . THR A 1 107 ? -13.878 -6.270 5.836 1.00 91.69 107 THR A N 1
ATOM 807 C CA . THR A 1 107 ? -14.321 -6.391 7.232 1.00 91.69 107 THR A CA 1
ATOM 808 C C . THR A 1 107 ? -15.830 -6.152 7.365 1.00 91.69 107 THR A C 1
ATOM 810 O O . THR A 1 107 ? -16.502 -6.923 8.038 1.00 91.69 107 THR A O 1
ATOM 813 N N . GLU A 1 108 ? -16.382 -5.123 6.713 1.00 93.94 108 GLU A N 1
ATOM 814 C CA . GLU A 1 108 ? -17.826 -4.813 6.707 1.00 93.94 108 GLU A CA 1
ATOM 815 C C . GLU A 1 108 ? -18.679 -5.933 6.097 1.00 93.94 108 GLU A C 1
ATOM 817 O O . GLU A 1 108 ? -19.857 -6.059 6.416 1.00 93.94 108 GLU A O 1
ATOM 822 N N . ALA A 1 109 ? -18.089 -6.752 5.225 1.00 93.06 109 ALA A N 1
ATOM 823 C CA . ALA A 1 109 ? -18.716 -7.935 4.650 1.00 93.06 109 ALA A CA 1
ATOM 824 C C . ALA A 1 109 ? -18.512 -9.205 5.503 1.00 93.06 109 ALA A C 1
ATOM 826 O O . ALA A 1 109 ? -18.666 -10.307 4.973 1.00 93.06 109 ALA A O 1
ATOM 827 N N . ASP A 1 110 ? -18.123 -9.060 6.776 1.00 90.69 110 ASP A N 1
ATOM 828 C CA . ASP A 1 110 ? -17.817 -10.141 7.724 1.00 90.69 110 ASP A CA 1
ATOM 829 C C . ASP A 1 110 ? -16.716 -11.099 7.226 1.00 90.69 110 ASP A C 1
ATOM 831 O O . ASP A 1 110 ? -16.738 -12.308 7.471 1.00 90.69 110 ASP A O 1
ATOM 835 N N . ARG A 1 111 ? -15.730 -10.565 6.493 1.00 89.38 111 ARG A N 1
ATOM 836 C CA . ARG A 1 111 ? -14.591 -11.328 5.960 1.00 89.38 111 ARG A CA 1
ATOM 837 C C . ARG A 1 111 ? -13.271 -10.888 6.572 1.00 89.38 111 ARG A C 1
ATOM 839 O O . ARG A 1 111 ? -13.123 -9.798 7.116 1.00 89.38 111 ARG A O 1
ATOM 846 N N . GLU A 1 112 ? -12.274 -11.755 6.435 1.00 88.94 112 GLU A N 1
ATOM 847 C CA . GLU A 1 112 ? -10.966 -11.556 7.039 1.00 88.94 112 GLU A CA 1
ATOM 848 C C . GLU A 1 112 ? -9.966 -10.942 6.050 1.00 88.94 112 GLU A C 1
ATOM 850 O O . GLU A 1 112 ? -9.757 -11.432 4.934 1.00 88.94 112 GLU A O 1
ATOM 855 N N . ALA A 1 113 ? -9.305 -9.871 6.488 1.00 91.44 113 ALA A N 1
ATOM 856 C CA . ALA A 1 113 ? -8.259 -9.188 5.739 1.00 91.44 113 ALA A CA 1
ATOM 857 C C . ALA A 1 113 ? -6.963 -9.103 6.554 1.00 91.44 113 ALA A C 1
ATOM 859 O O . ALA A 1 113 ? -6.970 -8.778 7.740 1.00 91.44 113 ALA A O 1
ATOM 860 N N . THR A 1 114 ? -5.839 -9.357 5.888 1.00 93.06 114 THR A N 1
ATOM 861 C CA . THR A 1 114 ? -4.489 -9.122 6.403 1.00 93.06 114 THR A CA 1
ATOM 862 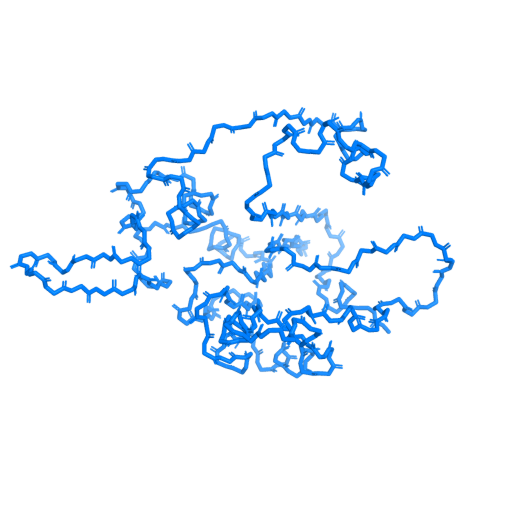C C . THR A 1 114 ? -3.793 -8.090 5.521 1.00 93.06 114 THR A C 1
ATOM 864 O O . THR A 1 114 ? -3.656 -8.287 4.314 1.00 93.06 114 THR A O 1
ATOM 867 N N . VAL A 1 115 ? -3.312 -7.003 6.118 1.00 94.25 115 VAL A N 1
ATOM 868 C CA . VAL A 1 115 ? -2.645 -5.898 5.414 1.00 94.25 115 VAL A CA 1
ATOM 869 C C . VAL A 1 115 ? -1.189 -5.817 5.860 1.00 94.25 115 VAL A C 1
ATOM 871 O O . VAL A 1 115 ? -0.921 -5.732 7.052 1.00 94.25 115 VAL A O 1
ATOM 874 N N . LEU A 1 116 ? -0.234 -5.840 4.931 1.00 91.56 116 LEU A N 1
ATOM 875 C CA . LEU A 1 116 ? 1.197 -5.864 5.237 1.00 91.56 116 LEU A CA 1
ATOM 876 C C . LEU A 1 116 ? 1.950 -4.780 4.465 1.00 91.56 116 LEU A C 1
ATOM 878 O O . LEU A 1 116 ? 1.977 -4.764 3.236 1.00 91.56 116 LEU A O 1
ATOM 882 N N . ASN A 1 117 ? 2.645 -3.925 5.208 1.00 90.44 117 ASN A N 1
ATOM 883 C CA . ASN A 1 117 ? 3.568 -2.923 4.685 1.00 90.44 117 ASN A CA 1
ATOM 884 C C . ASN A 1 117 ? 2.920 -1.927 3.703 1.00 90.44 117 ASN A C 1
ATOM 886 O O . ASN A 1 117 ? 3.575 -1.472 2.766 1.00 90.44 117 ASN A O 1
ATOM 890 N N . VAL A 1 118 ? 1.630 -1.608 3.876 1.00 91.88 118 VAL A N 1
ATOM 891 C CA . VAL A 1 118 ? 0.932 -0.635 3.018 1.00 91.88 118 VAL A CA 1
ATOM 892 C C . VAL A 1 118 ? 1.223 0.791 3.488 1.00 91.88 118 VAL A C 1
ATOM 894 O O . VAL A 1 118 ? 1.024 1.085 4.665 1.00 91.88 118 VAL A O 1
ATOM 897 N N . PRO A 1 119 ? 1.692 1.696 2.614 1.00 91.12 119 PRO A N 1
ATOM 898 C CA . PRO A 1 119 ? 1.975 3.079 2.989 1.00 91.12 119 PRO A CA 1
ATOM 899 C C . PRO A 1 119 ? 0.742 3.845 3.460 1.00 91.12 119 PRO A C 1
ATOM 901 O O . PRO A 1 119 ? -0.392 3.555 3.068 1.00 91.12 119 PRO A O 1
ATOM 904 N N . VAL A 1 120 ? 0.989 4.862 4.292 1.00 93.12 120 VAL A N 1
ATOM 905 C CA . VAL A 1 120 ? -0.053 5.741 4.843 1.00 93.12 120 VAL A CA 1
ATOM 906 C C . VAL A 1 120 ? -1.118 4.928 5.586 1.00 93.12 120 VAL A C 1
ATOM 908 O O . VAL A 1 120 ? -2.308 5.094 5.364 1.00 93.12 120 VAL A O 1
ATOM 911 N N . THR A 1 121 ? -0.716 3.982 6.435 1.00 94.38 121 THR A N 1
ATOM 912 C CA . THR A 1 121 ? -1.648 3.222 7.296 1.00 94.38 121 THR A CA 1
ATOM 913 C C . THR A 1 121 ? -1.284 3.288 8.771 1.00 94.38 121 THR A C 1
ATOM 915 O O . THR A 1 121 ? -1.925 2.619 9.568 1.00 94.38 121 THR A O 1
ATOM 918 N N . PHE A 1 122 ? -0.259 4.057 9.148 1.00 93.69 122 PHE A N 1
ATOM 919 C CA . PHE A 1 122 ? 0.096 4.243 10.552 1.00 93.69 122 PHE A CA 1
ATOM 920 C C . PHE A 1 122 ? -0.874 5.233 11.227 1.00 93.69 122 PHE A C 1
ATOM 922 O O . PHE A 1 122 ? -1.217 6.237 10.605 1.00 93.69 122 PHE A O 1
ATOM 929 N N . PRO A 1 123 ? -1.280 5.029 12.493 1.00 94.19 123 PRO A N 1
ATOM 930 C CA . PRO A 1 123 ? -1.137 3.790 13.259 1.00 94.19 123 PRO A CA 1
ATOM 931 C C . PRO A 1 123 ? -2.014 2.670 12.673 1.00 94.19 123 PRO A C 1
ATOM 933 O O . PRO A 1 123 ? -3.062 2.980 12.104 1.00 94.19 123 PRO A O 1
ATOM 936 N N . PRO A 1 124 ? -1.630 1.387 12.836 1.00 94.12 124 PRO A N 1
ATOM 937 C CA . PRO A 1 124 ? -2.374 0.274 12.257 1.00 94.12 124 PRO A CA 1
ATOM 938 C C . PRO A 1 124 ? -3.836 0.281 12.709 1.00 94.12 124 PRO A C 1
ATOM 940 O O . PRO A 1 124 ? -4.149 0.464 13.891 1.00 94.12 124 PRO A O 1
ATOM 943 N N . GLN A 1 125 ? -4.735 0.047 11.760 1.00 93.19 125 GLN A N 1
ATOM 944 C CA . GLN A 1 125 ? -6.159 -0.095 12.020 1.00 93.19 125 GLN A CA 1
ATOM 945 C C . GLN A 1 125 ? -6.449 -1.364 12.832 1.00 93.19 125 GLN A C 1
ATOM 947 O O . GLN A 1 125 ? -5.889 -2.430 12.580 1.00 93.19 125 GLN A O 1
ATOM 952 N N . ARG A 1 126 ? -7.359 -1.249 13.807 1.00 92.19 126 ARG A N 1
ATOM 953 C CA . ARG A 1 126 ? -7.715 -2.340 14.734 1.00 92.19 126 ARG A CA 1
ATOM 954 C C . ARG A 1 126 ? -8.953 -3.136 14.318 1.00 92.19 126 ARG A C 1
ATOM 956 O O . ARG A 1 126 ? -9.178 -4.210 14.857 1.00 92.19 126 ARG A O 1
ATOM 963 N N . ASN A 1 127 ? -9.751 -2.608 13.388 1.00 89.62 127 ASN A N 1
ATOM 964 C CA . ASN A 1 127 ? -10.928 -3.276 12.817 1.00 89.62 127 ASN A CA 1
ATOM 965 C C . ASN A 1 127 ? -10.561 -4.319 11.746 1.00 89.62 127 ASN A C 1
ATOM 967 O O . ASN A 1 127 ? -11.417 -5.074 11.300 1.00 89.62 127 ASN A O 1
ATOM 971 N N . VAL A 1 128 ? -9.301 -4.367 11.318 1.00 91.62 128 VAL A N 1
ATOM 972 C CA . VAL A 1 128 ? -8.789 -5.364 10.375 1.00 91.62 128 VAL A CA 1
ATOM 973 C C . VAL A 1 128 ? -8.169 -6.516 11.163 1.00 91.62 128 VAL A C 1
ATOM 975 O O . VAL A 1 128 ? -7.507 -6.278 12.173 1.00 91.62 128 VAL A O 1
ATOM 978 N N . GLN A 1 129 ? -8.359 -7.756 10.695 1.00 92.06 129 GLN A N 1
ATOM 979 C CA . GLN A 1 129 ? -7.891 -8.962 11.390 1.00 92.06 129 GLN A CA 1
ATOM 980 C C . GLN A 1 129 ? -6.402 -8.867 11.744 1.00 92.06 129 GLN A C 1
ATOM 982 O O . GLN A 1 129 ? -6.011 -9.208 12.858 1.00 92.06 129 GLN A O 1
ATOM 987 N N . ARG A 1 130 ? -5.573 -8.423 10.789 1.00 94.31 130 ARG A N 1
ATOM 988 C CA . ARG A 1 130 ? -4.126 -8.235 10.955 1.00 94.31 130 ARG A CA 1
ATOM 989 C C . ARG A 1 130 ? -3.647 -7.071 10.102 1.00 94.31 130 ARG A C 1
ATOM 991 O O . ARG A 1 130 ? -3.974 -6.997 8.918 1.00 94.31 130 ARG A O 1
ATOM 998 N N . MET A 1 131 ? -2.832 -6.192 10.668 1.00 94.69 131 MET A N 1
ATOM 999 C CA . MET A 1 131 ? -2.227 -5.086 9.940 1.00 94.69 131 MET A CA 1
ATOM 1000 C C . MET A 1 131 ? -0.789 -4.848 10.389 1.00 94.69 131 MET A C 1
ATOM 1002 O O . MET A 1 131 ? -0.513 -4.786 11.581 1.00 94.69 131 MET A O 1
ATOM 1006 N N . VAL A 1 132 ? 0.109 -4.656 9.426 1.00 93.31 132 VAL A N 1
ATOM 1007 C CA . VAL A 1 132 ? 1.437 -4.063 9.611 1.00 93.31 132 VAL A CA 1
ATOM 1008 C C . VAL A 1 132 ? 1.508 -2.838 8.725 1.00 93.31 132 VAL A C 1
ATOM 1010 O O . VAL A 1 132 ? 1.353 -2.942 7.507 1.00 93.31 132 VAL A O 1
ATOM 1013 N N . SER A 1 133 ? 1.729 -1.683 9.333 1.00 92.38 133 SER A N 1
ATOM 1014 C CA . SER A 1 133 ? 1.808 -0.422 8.612 1.00 92.38 133 SER A CA 1
ATOM 1015 C C . SER A 1 133 ? 3.062 -0.330 7.752 1.00 92.38 133 SER A C 1
ATOM 1017 O O . SER A 1 133 ? 4.082 -0.947 8.059 1.00 92.38 133 SER A O 1
ATOM 1019 N N . GLY A 1 134 ? 2.960 0.429 6.662 1.00 85.75 134 GLY A N 1
ATOM 1020 C CA . GLY A 1 134 ? 4.047 0.657 5.716 1.00 85.75 134 GLY A CA 1
ATOM 1021 C C . GLY A 1 134 ? 5.208 1.482 6.260 1.00 85.75 134 GLY A C 1
ATOM 1022 O O . GLY A 1 134 ? 5.269 1.839 7.442 1.00 85.75 134 GLY A O 1
ATOM 1023 N N . PHE A 1 135 ? 6.126 1.820 5.361 1.00 76.81 135 PHE A N 1
ATOM 1024 C CA . PHE A 1 135 ? 7.249 2.704 5.651 1.00 76.81 135 PHE A CA 1
ATOM 1025 C C . PHE A 1 135 ? 6.785 4.065 6.227 1.00 76.81 135 PHE A C 1
ATOM 1027 O O . PHE A 1 135 ? 5.625 4.453 6.091 1.00 76.81 135 PHE A O 1
ATOM 1034 N N . LEU A 1 136 ? 7.693 4.765 6.922 1.00 78.25 136 LEU A N 1
ATOM 1035 C CA . LEU A 1 136 ? 7.435 5.851 7.899 1.00 78.25 136 LEU A CA 1
ATOM 1036 C C . LEU A 1 136 ? 6.882 5.403 9.261 1.00 78.25 136 LEU A C 1
ATOM 1038 O O . LEU A 1 136 ? 6.775 6.219 10.179 1.00 78.25 136 LEU A O 1
ATOM 1042 N N . SER A 1 137 ? 6.604 4.112 9.444 1.00 83.00 137 SER A N 1
ATOM 1043 C CA . SER A 1 137 ? 6.278 3.579 10.766 1.00 83.00 137 SER A CA 1
ATOM 1044 C C . SER A 1 137 ? 7.508 3.553 11.692 1.00 83.00 137 SER A C 1
ATOM 1046 O O . SER A 1 137 ? 8.607 3.214 11.251 1.00 83.00 137 SER A O 1
ATOM 1048 N N . PRO A 1 138 ? 7.358 3.869 12.992 1.00 80.81 138 PRO A N 1
ATOM 1049 C CA . PRO A 1 138 ? 8.495 4.052 13.898 1.00 80.81 138 PRO A CA 1
ATOM 1050 C C . PRO A 1 138 ? 9.180 2.749 14.348 1.00 80.81 138 PRO A C 1
ATOM 1052 O O . PRO A 1 138 ? 10.375 2.765 14.638 1.00 80.81 138 PRO A O 1
ATOM 1055 N N . SER A 1 139 ? 8.443 1.641 14.458 1.00 85.62 139 SER A N 1
ATOM 1056 C CA . SER A 1 139 ? 8.957 0.307 14.814 1.00 85.62 139 SER A CA 1
ATOM 1057 C C . SER A 1 139 ? 7.929 -0.773 14.463 1.00 85.62 139 SER A C 1
ATOM 1059 O O . SER A 1 139 ? 6.747 -0.454 14.345 1.00 85.62 139 SER A O 1
ATOM 1061 N N . VAL A 1 140 ? 8.350 -2.041 14.349 1.00 85.50 140 VAL A N 1
ATOM 1062 C CA . VAL A 1 140 ? 7.445 -3.190 14.117 1.00 85.50 140 VAL A CA 1
ATOM 1063 C C . VAL A 1 140 ? 6.350 -3.255 15.176 1.00 85.50 140 VAL A C 1
ATOM 1065 O O . VAL A 1 140 ? 5.172 -3.290 14.829 1.00 85.50 140 VAL A O 1
ATOM 1068 N N . GLU A 1 141 ? 6.727 -3.154 16.448 1.00 88.50 141 GLU A N 1
ATOM 1069 C CA . GLU A 1 141 ? 5.809 -3.139 17.592 1.00 88.50 141 GLU A CA 1
ATOM 1070 C C . GLU A 1 141 ? 4.693 -2.094 17.456 1.00 88.50 141 GLU A C 1
ATOM 1072 O O . GLU A 1 141 ? 3.520 -2.398 17.635 1.00 88.50 141 GLU A O 1
ATOM 1077 N N . LYS A 1 142 ? 5.030 -0.860 17.069 1.00 91.12 142 LYS A N 1
ATOM 1078 C CA . LYS A 1 142 ? 4.039 0.220 16.927 1.00 91.12 142 LYS A CA 1
ATOM 1079 C C . LYS A 1 142 ? 3.273 0.162 15.608 1.00 91.12 142 LYS A C 1
ATOM 1081 O O . LYS A 1 142 ? 2.195 0.741 15.501 1.00 91.12 142 LYS A O 1
ATOM 1086 N N . ALA A 1 143 ? 3.856 -0.466 14.593 1.00 91.69 143 ALA A N 1
ATOM 1087 C CA . ALA A 1 143 ? 3.289 -0.567 13.257 1.00 91.69 143 ALA A CA 1
ATOM 1088 C C . ALA A 1 143 ? 2.323 -1.740 13.106 1.00 91.69 143 ALA A C 1
ATOM 1090 O O . ALA A 1 143 ? 1.605 -1.776 12.109 1.00 91.69 143 ALA A O 1
ATOM 1091 N N . SER A 1 144 ? 2.331 -2.702 14.032 1.00 93.44 144 SER A N 1
ATOM 1092 C CA . SER A 1 144 ? 1.621 -3.972 13.889 1.00 93.44 144 SER A CA 1
ATOM 1093 C C . SER A 1 144 ? 0.456 -4.136 14.864 1.00 93.44 144 SER A C 1
ATOM 1095 O O . SER A 1 144 ? 0.441 -3.591 15.965 1.00 93.44 144 SER A O 1
ATOM 1097 N N . HIS A 1 145 ? -0.555 -4.874 14.416 1.00 93.62 145 HIS A N 1
ATOM 1098 C CA . HIS A 1 145 ? -1.708 -5.292 15.201 1.00 93.62 145 HIS A CA 1
ATOM 1099 C C . HIS A 1 145 ? -2.286 -6.591 14.611 1.00 93.62 145 HIS A C 1
ATOM 1101 O O . HIS A 1 145 ? -2.347 -6.707 13.383 1.00 93.62 145 HIS A O 1
ATOM 1107 N N . PRO A 1 146 ? -2.762 -7.549 15.423 1.00 94.31 146 PRO A N 1
ATOM 1108 C CA . PRO A 1 146 ? -2.709 -7.596 16.889 1.00 94.31 146 PRO A CA 1
ATOM 1109 C C . PRO A 1 146 ? -1.311 -7.996 17.405 1.00 94.31 146 PRO A C 1
ATOM 1111 O O . PRO A 1 146 ? -0.395 -8.200 16.611 1.00 94.31 146 PRO A O 1
ATOM 1114 N N . GLU A 1 147 ? -1.122 -8.082 18.723 1.00 90.75 147 GLU A N 1
ATOM 1115 C CA . GLU A 1 147 ? 0.189 -8.334 19.356 1.00 90.75 147 GLU A CA 1
ATOM 1116 C C . GLU A 1 147 ? 0.815 -9.677 18.932 1.00 90.75 147 GLU A C 1
ATOM 1118 O O . GLU A 1 147 ? 2.031 -9.794 18.775 1.00 90.75 147 GLU A O 1
ATOM 1123 N N . GLU A 1 148 ? -0.005 -10.689 18.647 1.00 89.25 148 GLU A N 1
ATOM 1124 C CA . GLU A 1 148 ? 0.463 -11.990 18.160 1.00 89.25 148 GLU A CA 1
ATOM 1125 C C . GLU A 1 148 ? 1.140 -11.882 16.783 1.00 89.25 148 GLU A C 1
ATOM 1127 O O . GLU A 1 148 ? 2.044 -12.659 16.447 1.00 89.25 148 GLU A O 1
ATOM 1132 N N . LEU A 1 149 ? 0.721 -10.903 15.972 1.00 89.94 149 LEU A N 1
ATOM 1133 C CA . LEU A 1 149 ? 1.379 -10.598 14.707 1.00 89.94 149 LEU A CA 1
ATOM 1134 C C . LEU A 1 149 ? 2.760 -9.992 14.957 1.00 89.94 149 LEU A C 1
ATOM 1136 O O . LEU A 1 149 ? 3.704 -10.405 14.291 1.00 89.94 149 LEU A O 1
ATOM 1140 N N . THR A 1 150 ? 2.896 -9.080 15.922 1.00 88.25 150 THR A N 1
ATOM 1141 C CA . THR A 1 150 ? 4.187 -8.487 16.305 1.00 88.25 150 THR A CA 1
ATOM 1142 C C . THR A 1 150 ? 5.210 -9.567 16.639 1.00 88.25 150 THR A C 1
ATOM 1144 O O . THR A 1 150 ? 6.266 -9.614 16.017 1.00 88.25 150 THR A O 1
ATOM 1147 N N . GLN A 1 151 ? 4.851 -10.510 17.516 1.00 86.12 151 GLN A N 1
ATOM 1148 C CA . GLN A 1 151 ? 5.735 -11.617 17.901 1.00 86.12 151 GLN A CA 1
ATOM 1149 C C . GLN A 1 151 ? 6.151 -12.465 16.692 1.00 86.12 151 GLN A C 1
ATOM 1151 O O . GLN A 1 151 ? 7.314 -12.821 16.536 1.00 86.12 151 GLN A O 1
ATOM 1156 N N . THR A 1 152 ? 5.208 -12.740 15.783 1.00 86.44 152 THR A N 1
ATOM 1157 C CA . THR A 1 152 ? 5.491 -13.497 14.554 1.00 86.44 152 THR A CA 1
ATOM 1158 C C . THR A 1 152 ? 6.478 -12.773 13.632 1.00 86.44 152 THR A C 1
ATOM 1160 O O . THR A 1 152 ? 7.263 -13.429 12.946 1.00 86.44 152 THR A O 1
ATOM 1163 N N . LEU A 1 153 ? 6.413 -11.441 13.570 1.00 87.00 153 LEU A N 1
ATOM 1164 C CA . LEU A 1 153 ? 7.303 -10.615 12.755 1.00 87.00 153 LEU A CA 1
ATOM 1165 C C . LEU A 1 153 ? 8.696 -10.514 13.379 1.00 87.00 153 LEU A C 1
ATOM 1167 O O . LEU A 1 153 ? 9.681 -10.636 12.654 1.00 87.00 153 LEU A O 1
ATOM 1171 N N . ASP A 1 154 ? 8.772 -10.355 14.699 1.00 83.88 154 ASP A N 1
ATOM 1172 C CA . ASP A 1 154 ? 10.035 -10.293 15.438 1.00 83.88 154 ASP A CA 1
ATOM 1173 C C . ASP A 1 154 ? 10.793 -11.627 15.356 1.00 83.88 154 ASP A C 1
ATOM 1175 O O . ASP A 1 154 ? 11.968 -11.643 14.996 1.00 83.88 154 ASP A O 1
ATOM 1179 N N . ASP A 1 155 ? 10.106 -12.760 15.549 1.00 82.94 155 ASP A N 1
ATOM 1180 C CA . ASP A 1 155 ? 10.672 -14.107 15.351 1.00 82.94 155 ASP A CA 1
ATOM 1181 C C . ASP A 1 155 ? 11.191 -14.336 13.918 1.00 82.94 155 ASP A C 1
ATOM 1183 O O . ASP A 1 155 ? 12.026 -15.210 13.667 1.00 82.94 155 ASP A O 1
ATOM 1187 N N . GLY A 1 156 ? 10.626 -13.602 12.957 1.00 80.25 156 GLY A N 1
ATOM 1188 C CA . GLY A 1 156 ? 10.967 -13.667 11.541 1.00 80.25 156 GLY A CA 1
ATOM 1189 C C . GLY A 1 156 ? 12.048 -12.680 11.107 1.00 80.25 156 GLY A C 1
ATOM 1190 O O . GLY A 1 156 ? 12.300 -12.602 9.903 1.00 80.25 156 GLY A O 1
ATOM 1191 N N . ASP A 1 157 ? 12.643 -11.921 12.037 1.00 83.00 157 ASP A N 1
ATOM 1192 C CA . ASP A 1 157 ? 13.561 -10.811 11.753 1.00 83.00 157 ASP A CA 1
ATOM 1193 C C . ASP A 1 157 ? 12.980 -9.842 10.699 1.00 83.00 157 ASP A C 1
ATOM 1195 O O . ASP A 1 157 ? 13.667 -9.410 9.764 1.00 83.00 157 ASP A O 1
ATOM 1199 N N . TYR A 1 158 ? 11.676 -9.557 10.788 1.00 83.00 158 TYR A N 1
ATOM 1200 C CA . TYR A 1 158 ? 10.971 -8.755 9.795 1.00 83.00 158 TYR A CA 1
ATOM 1201 C C . TYR A 1 158 ? 11.442 -7.299 9.811 1.00 83.00 158 TYR A C 1
ATOM 1203 O O . TYR A 1 158 ? 11.538 -6.652 10.853 1.00 83.00 158 TYR A O 1
ATOM 1211 N N . ILE A 1 159 ? 11.667 -6.749 8.621 1.00 79.25 159 ILE A N 1
ATOM 1212 C CA . ILE A 1 159 ? 12.108 -5.369 8.429 1.00 79.25 159 ILE A CA 1
ATOM 1213 C C . ILE A 1 159 ? 11.026 -4.638 7.635 1.00 79.25 159 ILE A C 1
ATOM 1215 O O . ILE A 1 159 ? 10.751 -5.002 6.494 1.00 79.25 159 ILE A O 1
ATOM 1219 N N . ILE A 1 160 ? 10.414 -3.614 8.245 1.00 76.50 160 ILE A N 1
ATOM 1220 C CA . ILE A 1 160 ? 9.390 -2.770 7.595 1.00 76.50 160 ILE A CA 1
ATOM 1221 C C . ILE A 1 160 ? 9.991 -2.013 6.415 1.00 76.50 160 ILE A C 1
ATOM 1223 O O . ILE A 1 160 ? 9.418 -1.996 5.328 1.00 76.50 160 ILE A O 1
ATOM 1227 N N . ASP A 1 161 ? 11.145 -1.390 6.645 1.00 71.94 161 ASP A N 1
ATOM 1228 C CA . ASP A 1 161 ? 11.801 -0.541 5.664 1.00 71.94 161 ASP A CA 1
ATOM 1229 C C . ASP A 1 161 ? 13.323 -0.553 5.843 1.00 71.94 161 ASP A C 1
ATOM 1231 O O . ASP A 1 161 ? 13.853 -0.864 6.916 1.00 71.94 161 ASP A O 1
ATOM 1235 N N . VAL A 1 162 ? 14.033 -0.206 4.773 1.00 67.94 162 VAL A N 1
ATOM 1236 C CA . VAL A 1 162 ? 15.479 -0.016 4.796 1.00 67.94 162 VAL A CA 1
ATOM 1237 C C . VAL A 1 162 ? 15.847 1.098 5.771 1.00 67.94 162 VAL A C 1
ATOM 1239 O O . VAL A 1 162 ? 15.196 2.137 5.868 1.00 67.94 162 VAL A O 1
ATOM 1242 N N . ASN A 1 163 ? 16.958 0.924 6.484 1.00 66.88 163 ASN A N 1
ATOM 1243 C CA . ASN A 1 163 ? 17.476 1.996 7.320 1.00 66.88 163 ASN A CA 1
ATOM 1244 C C . ASN A 1 163 ? 18.132 3.069 6.435 1.00 66.88 163 ASN A C 1
ATOM 1246 O O . ASN A 1 163 ? 19.338 3.033 6.178 1.00 66.88 163 ASN A O 1
ATOM 1250 N N . ALA A 1 164 ? 17.335 4.043 5.992 1.00 59.22 164 ALA A N 1
ATOM 1251 C CA . ALA A 1 164 ? 17.762 5.114 5.092 1.00 59.22 164 ALA A CA 1
ATOM 1252 C C . ALA A 1 164 ? 18.967 5.922 5.617 1.00 59.22 164 ALA A C 1
ATOM 1254 O O . ALA A 1 164 ? 19.752 6.440 4.826 1.00 59.22 164 ALA A O 1
ATOM 1255 N N . LYS A 1 165 ? 19.195 5.971 6.941 1.00 60.41 165 LYS A N 1
ATOM 1256 C CA . LYS A 1 165 ? 20.361 6.653 7.544 1.00 60.41 165 LYS A CA 1
ATOM 1257 C C . LYS A 1 165 ? 21.693 6.004 7.167 1.00 60.41 165 LYS A C 1
ATOM 1259 O O . LYS A 1 165 ? 22.732 6.656 7.223 1.00 60.41 165 LYS A O 1
ATOM 1264 N N . LEU A 1 166 ? 21.678 4.727 6.786 1.00 63.41 166 LEU A N 1
ATOM 1265 C CA . LEU A 1 166 ? 22.857 4.026 6.278 1.00 63.41 166 LEU A CA 1
ATOM 1266 C C . LEU A 1 166 ? 23.185 4.442 4.832 1.00 63.41 166 LEU A C 1
ATOM 1268 O O . LEU A 1 166 ? 24.318 4.254 4.405 1.00 63.41 166 LEU A O 1
ATOM 1272 N N . GLY A 1 167 ? 22.238 5.097 4.141 1.00 58.81 167 GLY A N 1
ATOM 1273 C CA . GLY A 1 1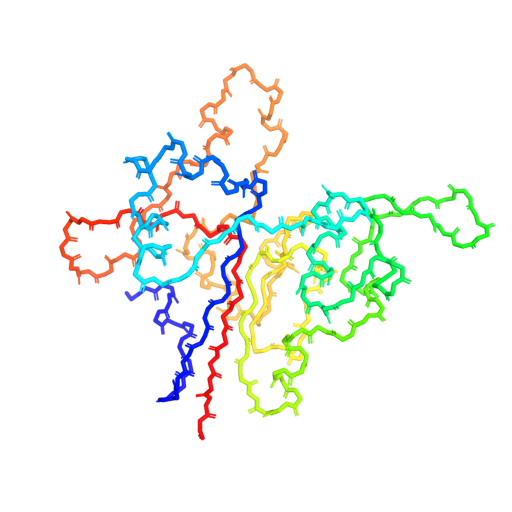67 ? 22.337 5.714 2.810 1.00 58.81 167 GLY A CA 1
ATOM 1274 C C . GLY A 1 167 ? 23.603 6.531 2.558 1.00 58.81 167 GLY A C 1
ATOM 1275 O O . GLY A 1 167 ? 24.170 6.492 1.468 1.00 58.81 167 GLY A O 1
ATOM 1276 N N . HIS A 1 168 ? 24.035 7.265 3.583 1.00 64.06 168 HIS A N 1
ATOM 1277 C CA . HIS A 1 168 ? 25.126 8.237 3.509 1.00 64.06 168 HIS A CA 1
ATOM 1278 C C . HIS A 1 168 ? 26.500 7.663 3.875 1.00 64.06 168 HIS A C 1
ATOM 1280 O O . HIS A 1 168 ? 27.469 8.416 3.939 1.00 64.06 168 HIS A O 1
ATOM 1286 N N . LYS A 1 169 ? 26.598 6.360 4.159 1.00 69.19 169 LYS A N 1
ATOM 1287 C CA . LYS A 1 169 ? 27.876 5.705 4.454 1.00 69.19 169 LYS A CA 1
ATOM 1288 C C . LYS A 1 169 ? 28.510 5.181 3.167 1.00 69.19 169 LYS A C 1
ATOM 1290 O O . LYS A 1 169 ? 27.816 4.632 2.312 1.00 69.19 169 LYS A O 1
ATOM 1295 N N . ASP A 1 170 ? 29.832 5.308 3.067 1.00 67.62 170 ASP A N 1
ATOM 1296 C CA . ASP A 1 170 ? 30.606 4.754 1.947 1.00 67.62 170 ASP A CA 1
ATOM 1297 C C . ASP A 1 170 ? 30.478 3.223 1.882 1.00 67.62 170 ASP A C 1
ATOM 1299 O O . ASP A 1 170 ? 30.361 2.643 0.802 1.00 67.62 170 ASP A O 1
ATOM 1303 N N . ASP A 1 171 ? 30.422 2.572 3.050 1.00 67.50 171 ASP A N 1
ATOM 1304 C CA . ASP A 1 171 ? 30.106 1.152 3.170 1.00 67.50 171 ASP A CA 1
ATOM 1305 C C . ASP A 1 171 ? 28.588 0.918 3.167 1.00 67.50 171 ASP A C 1
ATOM 1307 O O . ASP A 1 171 ? 27.877 1.173 4.147 1.00 67.50 171 ASP A O 1
ATOM 1311 N N . LYS A 1 172 ? 28.108 0.381 2.044 1.00 60.50 172 LYS A N 1
ATOM 1312 C CA . LYS A 1 172 ? 26.701 0.051 1.807 1.00 60.50 172 LYS A CA 1
ATOM 1313 C C . LYS A 1 172 ? 26.343 -1.403 2.140 1.00 60.50 172 LYS A C 1
ATOM 1315 O O . LYS A 1 172 ? 25.198 -1.797 1.928 1.00 60.50 172 LYS A O 1
ATOM 1320 N N . ALA A 1 173 ? 27.261 -2.203 2.690 1.00 60.16 173 ALA A N 1
ATOM 1321 C CA . ALA A 1 173 ? 26.981 -3.600 3.044 1.00 60.16 173 ALA A CA 1
ATOM 1322 C C . ALA A 1 173 ? 25.860 -3.738 4.094 1.00 60.16 173 ALA A C 1
ATOM 1324 O O . ALA A 1 173 ? 25.145 -4.734 4.123 1.00 60.16 173 ALA A O 1
ATOM 1325 N N . SER A 1 174 ? 25.673 -2.712 4.930 1.00 55.06 174 SER A N 1
ATOM 1326 C CA . SER A 1 174 ? 24.588 -2.631 5.923 1.00 55.06 174 SER A CA 1
ATOM 1327 C C . SER A 1 174 ? 23.320 -1.924 5.418 1.00 55.06 174 SER A C 1
ATOM 1329 O O . SER A 1 174 ? 22.274 -2.002 6.056 1.00 55.06 174 SER A O 1
ATOM 1331 N N . LEU A 1 175 ? 23.407 -1.245 4.269 1.00 48.53 175 LEU A N 1
ATOM 1332 C CA . LEU A 1 175 ? 22.282 -0.664 3.523 1.00 48.53 175 LEU A CA 1
ATOM 1333 C C . LEU A 1 175 ? 21.475 -1.766 2.838 1.00 48.53 175 LEU A C 1
ATOM 1335 O O . LEU A 1 175 ? 20.248 -1.698 2.763 1.00 48.53 175 LEU A O 1
ATOM 1339 N N . SER A 1 176 ? 22.176 -2.788 2.336 1.00 40.22 176 SER A N 1
ATOM 1340 C CA . SER A 1 176 ? 21.533 -4.004 1.874 1.00 40.22 176 SER A CA 1
ATOM 1341 C C . SER A 1 176 ? 20.998 -4.766 3.073 1.00 40.22 176 SER A C 1
ATOM 1343 O O . SER A 1 176 ? 21.757 -5.286 3.890 1.00 40.22 176 SER A O 1
ATOM 1345 N N . ILE A 1 177 ? 19.677 -4.886 3.137 1.00 45.66 177 ILE A N 1
ATOM 1346 C CA . ILE A 1 177 ? 19.046 -5.942 3.911 1.00 45.66 177 ILE A CA 1
ATOM 1347 C C . ILE A 1 177 ? 19.527 -7.258 3.288 1.00 45.66 177 ILE A C 1
ATOM 1349 O O . ILE A 1 177 ? 19.091 -7.640 2.197 1.00 45.66 177 ILE A O 1
ATOM 1353 N N . THR A 1 178 ? 20.493 -7.913 3.932 1.00 33.06 178 THR A N 1
ATOM 1354 C CA . THR A 1 178 ? 20.866 -9.292 3.605 1.00 33.06 178 THR A CA 1
ATOM 1355 C C . THR A 1 178 ? 19.590 -10.123 3.707 1.00 33.06 178 THR A C 1
ATOM 1357 O O . THR A 1 178 ? 18.921 -10.017 4.732 1.00 33.06 178 THR A O 1
ATOM 1360 N N . PRO A 1 179 ? 19.200 -10.907 2.685 1.00 35.62 179 PRO A N 1
ATOM 1361 C CA . PRO A 1 179 ? 17.977 -11.695 2.745 1.00 35.62 179 PRO A CA 1
ATOM 1362 C C . PRO A 1 179 ? 18.054 -12.649 3.939 1.00 35.62 179 PRO A C 1
ATOM 1364 O O . PRO A 1 179 ? 18.772 -13.652 3.906 1.00 35.62 179 PRO A O 1
ATOM 1367 N N . THR A 1 180 ? 17.344 -12.315 5.013 1.00 34.22 180 THR A N 1
ATOM 1368 C CA . THR A 1 180 ? 17.267 -13.154 6.198 1.00 34.22 180 THR A CA 1
ATOM 1369 C C . THR A 1 180 ? 16.498 -14.422 5.829 1.00 34.22 180 THR A C 1
ATOM 1371 O O . THR A 1 180 ? 15.461 -14.382 5.172 1.00 34.22 180 THR A O 1
ATOM 1374 N N . ARG A 1 181 ? 17.135 -15.550 6.154 1.00 34.91 181 ARG A N 1
ATOM 1375 C CA . ARG A 1 181 ? 16.693 -16.954 6.193 1.00 34.91 181 ARG A CA 1
ATOM 1376 C C . ARG A 1 181 ? 15.366 -17.344 5.507 1.00 34.91 181 ARG A C 1
ATOM 1378 O O . ARG A 1 181 ? 14.293 -16.848 5.818 1.00 34.91 181 ARG A O 1
ATOM 1385 N N . ARG A 1 182 ? 15.449 -18.397 4.674 1.00 29.66 182 ARG A N 1
ATOM 1386 C CA . ARG A 1 182 ? 14.319 -19.170 4.112 1.00 29.66 182 ARG A CA 1
ATOM 1387 C C . ARG A 1 182 ? 13.133 -19.284 5.085 1.00 29.66 182 ARG A C 1
ATOM 1389 O O . ARG A 1 182 ? 13.245 -19.954 6.108 1.00 29.66 182 ARG A O 1
ATOM 1396 N N . LEU A 1 183 ? 11.965 -18.806 4.657 1.00 36.59 183 LEU A N 1
ATOM 1397 C CA . LEU A 1 183 ? 10.665 -19.111 5.272 1.00 36.59 183 LEU A CA 1
ATOM 1398 C C . LEU A 1 183 ? 10.043 -20.426 4.749 1.00 36.59 183 LEU A C 1
ATOM 1400 O O . LEU A 1 183 ? 8.829 -20.608 4.807 1.00 36.59 183 LEU A O 1
ATOM 1404 N N . THR A 1 184 ? 10.849 -21.364 4.238 1.00 32.62 184 THR A N 1
ATOM 1405 C CA . THR A 1 184 ? 10.372 -22.671 3.753 1.00 32.62 184 THR A CA 1
ATOM 1406 C C . THR A 1 184 ? 10.736 -23.770 4.747 1.00 32.62 184 THR A C 1
ATOM 1408 O O . THR A 1 184 ? 11.870 -24.259 4.762 1.00 32.62 184 THR A O 1
ATOM 1411 N N . GLY A 1 185 ? 9.770 -24.194 5.562 1.00 28.98 185 GLY A N 1
ATOM 1412 C CA . GLY A 1 185 ? 9.812 -25.532 6.139 1.00 28.98 185 GLY A CA 1
ATOM 1413 C C . GLY A 1 185 ? 9.587 -26.537 5.014 1.00 28.98 185 GLY A C 1
ATOM 1414 O O . GLY A 1 185 ? 8.490 -26.578 4.482 1.00 28.98 185 GLY A O 1
ATOM 1415 N N . GLY A 1 186 ? 10.647 -27.261 4.640 1.00 33.78 186 GLY A N 1
ATOM 1416 C CA . GLY A 1 186 ? 10.641 -28.464 3.801 1.00 33.78 186 GLY A CA 1
ATOM 1417 C C . GLY A 1 186 ? 9.817 -28.412 2.512 1.00 33.78 186 GLY A C 1
ATOM 1418 O O . GLY A 1 186 ? 8.641 -28.726 2.556 1.00 33.78 186 GLY A O 1
ATOM 1419 N N . LEU A 1 187 ? 10.461 -28.094 1.380 1.00 27.25 187 LEU A N 1
ATOM 1420 C CA . LEU A 1 187 ? 10.290 -28.707 0.044 1.00 27.25 187 LEU A CA 1
ATOM 1421 C C . LEU A 1 187 ? 11.173 -27.946 -0.979 1.00 27.25 187 LEU A C 1
ATOM 1423 O O . LEU A 1 187 ? 11.237 -26.724 -0.941 1.00 27.25 187 LEU A O 1
ATOM 1427 N N . SER A 1 188 ? 11.896 -28.716 -1.806 1.00 29.64 188 SER A N 1
ATOM 1428 C CA . SER A 1 188 ? 12.685 -28.440 -3.037 1.00 29.64 188 SER A CA 1
ATOM 1429 C C . SER A 1 188 ? 13.377 -27.067 -3.298 1.00 29.64 188 SER A C 1
ATOM 1431 O O . SER A 1 188 ? 12.782 -26.005 -3.133 1.00 29.64 188 SER A O 1
ATOM 1433 N N . PRO A 1 189 ? 14.640 -27.040 -3.787 1.00 30.64 189 PRO A N 1
ATOM 1434 C CA . PRO A 1 189 ? 15.399 -25.817 -4.051 1.00 30.64 189 PRO A CA 1
ATOM 1435 C C . PRO A 1 189 ? 15.126 -25.251 -5.456 1.00 30.64 189 PRO A C 1
ATOM 1437 O O . PRO A 1 189 ? 15.907 -25.482 -6.366 1.00 30.64 189 PRO A O 1
ATOM 1440 N N . SER A 1 190 ? 14.045 -24.495 -5.652 1.00 29.20 190 SER A N 1
ATOM 1441 C CA . SER A 1 190 ? 13.865 -23.713 -6.890 1.00 29.20 190 SER A CA 1
ATOM 1442 C C . SER A 1 190 ? 12.741 -22.682 -6.761 1.00 29.20 190 SER A C 1
ATOM 1444 O O . SER A 1 190 ? 11.695 -22.853 -7.371 1.00 29.20 190 SER A O 1
ATOM 1446 N N . SER A 1 191 ? 12.944 -21.635 -5.954 1.00 26.94 191 SER A N 1
ATOM 1447 C CA . SER A 1 191 ? 12.232 -20.345 -6.060 1.00 26.94 191 SER A CA 1
ATOM 1448 C C . SER A 1 191 ? 12.533 -19.505 -4.817 1.00 26.94 191 SER A C 1
ATOM 1450 O O . SER A 1 191 ? 11.983 -19.740 -3.741 1.00 26.94 191 SER A O 1
ATOM 1452 N N . SER A 1 192 ? 13.429 -18.530 -4.952 1.00 25.62 192 SER A N 1
ATOM 1453 C CA . SER A 1 192 ? 13.647 -17.502 -3.933 1.00 25.62 192 SER A CA 1
ATOM 1454 C C . SER A 1 192 ? 12.598 -16.408 -4.121 1.00 25.62 192 SER A C 1
ATOM 1456 O O . SER A 1 192 ? 12.731 -15.586 -5.022 1.00 25.62 192 SER A O 1
ATOM 1458 N N . ILE A 1 193 ? 11.558 -16.382 -3.289 1.00 30.34 193 ILE A N 1
ATOM 1459 C CA . ILE A 1 193 ? 10.749 -15.174 -3.081 1.00 30.34 193 ILE A CA 1
ATOM 1460 C C . ILE A 1 193 ? 11.095 -14.674 -1.682 1.00 30.34 193 ILE A C 1
ATOM 1462 O O . ILE A 1 193 ? 10.565 -15.145 -0.679 1.00 30.34 193 ILE A O 1
ATOM 1466 N N . SER A 1 194 ? 12.056 -13.754 -1.632 1.00 25.78 194 SER A N 1
ATOM 1467 C CA . SER A 1 194 ? 12.493 -13.078 -0.412 1.00 25.78 194 SER A CA 1
ATOM 1468 C C . SER A 1 194 ? 12.368 -11.583 -0.654 1.00 25.78 194 SER A C 1
ATOM 1470 O O . SER A 1 194 ? 13.312 -10.989 -1.168 1.00 25.78 194 SER A O 1
ATOM 1472 N N . ARG A 1 195 ? 11.185 -11.024 -0.380 1.00 43.75 195 ARG A N 1
ATOM 1473 C CA . ARG A 1 195 ? 10.867 -9.592 -0.192 1.00 43.75 195 ARG A CA 1
ATOM 1474 C C . ARG A 1 195 ? 9.345 -9.467 -0.217 1.00 43.75 195 ARG A C 1
ATOM 1476 O O . ARG A 1 195 ? 8.737 -9.761 -1.239 1.00 43.75 195 ARG A O 1
ATOM 1483 N N . LEU A 1 196 ? 8.731 -9.038 0.882 1.00 39.84 196 LEU A N 1
ATOM 1484 C CA . LEU A 1 196 ? 7.380 -8.489 0.810 1.00 39.84 196 LEU A CA 1
ATOM 1485 C C . LEU A 1 196 ? 7.524 -7.000 0.521 1.00 39.84 196 LEU A C 1
ATOM 1487 O O . LEU A 1 196 ? 7.565 -6.150 1.407 1.00 39.84 196 LEU A O 1
ATOM 1491 N N . THR A 1 197 ? 7.645 -6.728 -0.773 1.00 52.88 197 THR A N 1
ATOM 1492 C CA . THR A 1 197 ? 6.999 -5.573 -1.369 1.00 52.88 197 THR A CA 1
ATOM 1493 C C . THR A 1 197 ? 5.543 -5.584 -0.932 1.00 52.88 197 THR A C 1
ATOM 1495 O O . THR A 1 197 ? 4.934 -6.651 -0.876 1.00 52.88 197 THR A O 1
ATOM 1498 N N . THR A 1 198 ? 5.059 -4.433 -0.489 1.00 51.06 198 THR A N 1
ATOM 1499 C CA . THR A 1 198 ? 3.734 -4.215 0.085 1.00 51.06 198 THR A CA 1
ATOM 1500 C C . THR A 1 198 ? 2.672 -5.223 -0.371 1.00 51.06 198 THR A C 1
ATOM 1502 O O . THR A 1 198 ? 2.398 -5.384 -1.559 1.00 51.06 198 THR A O 1
ATOM 1505 N N . GLY A 1 199 ? 2.061 -5.921 0.583 1.00 52.75 199 GLY A N 1
ATOM 1506 C CA . GLY A 1 199 ? 1.138 -7.017 0.308 1.00 52.75 199 GLY A CA 1
ATOM 1507 C C . GLY A 1 199 ? -0.173 -6.848 1.055 1.00 52.75 199 GLY A C 1
ATOM 1508 O O . GLY A 1 199 ? -0.196 -6.526 2.238 1.00 52.75 199 GLY A O 1
ATOM 1509 N N . ILE A 1 200 ? -1.282 -7.111 0.382 1.00 52.66 200 ILE A N 1
ATOM 1510 C CA . ILE A 1 200 ? -2.607 -7.213 0.981 1.00 52.66 200 ILE A CA 1
ATOM 1511 C C . ILE A 1 200 ? -3.132 -8.610 0.670 1.00 52.66 200 ILE A C 1
ATOM 1513 O O . ILE A 1 200 ? -3.162 -9.035 -0.480 1.00 52.66 200 ILE A O 1
ATOM 1517 N N . SER A 1 201 ? -3.535 -9.352 1.691 1.00 45.31 201 SER A N 1
ATOM 1518 C CA . SER A 1 201 ? -4.111 -10.684 1.535 1.00 45.31 201 SER A CA 1
ATOM 1519 C C . SER A 1 201 ? -5.525 -10.697 2.087 1.00 45.31 201 SER A C 1
ATOM 1521 O O . SER A 1 201 ? -5.781 -10.209 3.186 1.00 45.31 201 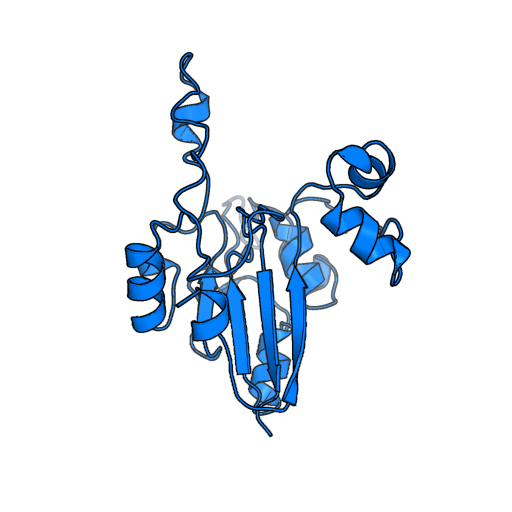SER A O 1
ATOM 1523 N N . PHE A 1 202 ? -6.433 -11.320 1.347 1.00 45.03 202 PHE A N 1
ATOM 1524 C CA . PHE A 1 202 ? -7.827 -11.501 1.722 1.00 45.03 202 PHE A CA 1
ATOM 1525 C C . PHE A 1 202 ? -8.136 -12.991 1.809 1.00 45.03 202 PHE A C 1
ATOM 1527 O O . PHE A 1 202 ? -7.763 -13.769 0.924 1.00 45.03 202 PHE A O 1
ATOM 1534 N N . SER A 1 203 ? -8.840 -13.388 2.865 1.00 41.22 203 SER A N 1
ATOM 1535 C CA . SER A 1 203 ? -9.365 -14.742 2.998 1.00 41.22 203 SER A CA 1
ATOM 1536 C C . SER A 1 203 ? -10.872 -14.680 3.181 1.00 41.22 203 SER A C 1
ATOM 1538 O O . SER A 1 203 ? -11.387 -14.003 4.068 1.00 41.22 203 SER A O 1
ATOM 1540 N N . ALA A 1 204 ? -11.593 -15.409 2.336 1.00 33.25 204 ALA A N 1
ATOM 1541 C CA . ALA A 1 204 ? -13.001 -15.674 2.553 1.00 33.25 204 ALA A CA 1
ATOM 1542 C C . ALA A 1 204 ? -13.130 -16.830 3.555 1.00 33.25 204 ALA A C 1
ATOM 1544 O O . ALA A 1 204 ? -12.917 -17.984 3.187 1.00 33.25 204 ALA A O 1
ATOM 1545 N N . SER A 1 205 ? -13.483 -16.533 4.804 1.00 36.28 205 SER A N 1
ATOM 1546 C CA . SER A 1 205 ? -14.084 -17.547 5.677 1.00 36.28 205 SER A CA 1
ATOM 1547 C C . SER A 1 205 ? -15.545 -17.720 5.241 1.00 36.28 205 SER A C 1
ATOM 1549 O O . SER A 1 205 ? -16.207 -16.739 4.893 1.00 36.28 205 SER A O 1
ATOM 1551 N N . SER A 1 206 ? -15.975 -18.976 5.097 1.00 37.34 206 SER A N 1
ATOM 1552 C CA . SER A 1 206 ? -17.348 -19.360 4.720 1.00 37.34 206 SER A CA 1
ATOM 1553 C C . SER A 1 206 ? -18.197 -19.524 5.965 1.00 37.34 206 SER A C 1
ATOM 1555 O O . SER A 1 206 ? -17.626 -20.034 6.954 1.00 37.34 206 SER A O 1
#

Foldseek 3Di:
DFPVVVVDDDDDDKDKDADFPPDFPVNCVVPVVVVVVVVCCCVVDNDDGDDAAVVNELQQRLLCVFQVHHCVQQVTHYQWDDDVPDRDIDGAAQVRGNGDGPQNVQLVVVWAKAWEQGERCPQPDASHPWFAHHPVDPDRCRRIPDVVVSVVCVVQVHDRDFPCVCVPDPDCPNSDPPQPDDSDDDDDPDDDPGDRRTMMMTHDDD

pLDDT: mean 79.09, std 21.21, range [25.62, 97.06]